Protein AF-A0A9Q9C9K0-F1 (afdb_monomer_lite)

Structure (mmCIF, N/CA/C/O backbone):
data_AF-A0A9Q9C9K0-F1
#
_entry.id   AF-A0A9Q9C9K0-F1
#
loop_
_atom_site.group_PDB
_atom_site.id
_atom_site.type_symbol
_atom_site.label_atom_id
_atom_site.label_alt_id
_atom_site.label_comp_id
_atom_site.label_asym_id
_atom_site.label_entity_id
_atom_site.label_seq_id
_atom_site.pdbx_PDB_ins_code
_atom_site.Cartn_x
_atom_site.Cartn_y
_atom_site.Cartn_z
_atom_site.occupancy
_atom_site.B_iso_or_equiv
_atom_site.auth_seq_id
_atom_site.auth_comp_id
_atom_site.auth_asym_id
_atom_site.auth_atom_id
_atom_site.pdbx_PDB_model_num
ATOM 1 N N . MET A 1 1 ? 7.938 6.129 4.602 1.00 67.38 1 MET A N 1
ATOM 2 C CA . MET A 1 1 ? 8.376 5.877 3.214 1.00 67.38 1 MET A CA 1
ATOM 3 C C . MET A 1 1 ? 9.891 5.977 3.106 1.00 67.38 1 MET A C 1
ATOM 5 O O . MET A 1 1 ? 10.528 4.972 2.832 1.00 67.38 1 MET A O 1
ATOM 9 N N . ASP A 1 2 ? 10.476 7.129 3.435 1.00 70.00 2 ASP A N 1
ATOM 10 C CA . ASP A 1 2 ? 11.919 7.374 3.272 1.00 70.00 2 ASP A CA 1
ATOM 11 C C . ASP A 1 2 ? 12.832 6.440 4.076 1.00 70.00 2 ASP A C 1
ATOM 13 O O . ASP A 1 2 ? 13.904 6.091 3.597 1.00 70.00 2 ASP A O 1
ATOM 17 N N . GLY A 1 3 ? 12.421 6.010 5.276 1.00 74.81 3 GLY A N 1
ATOM 18 C CA . GLY A 1 3 ? 13.170 5.018 6.062 1.00 74.81 3 GLY A CA 1
ATOM 19 C C . GLY A 1 3 ? 13.282 3.674 5.337 1.00 74.81 3 GLY A C 1
ATOM 20 O O . GLY A 1 3 ? 14.381 3.206 5.070 1.00 74.81 3 GLY A O 1
ATOM 21 N N . TYR A 1 4 ? 12.148 3.126 4.903 1.00 75.25 4 TYR A N 1
ATOM 22 C CA . TYR A 1 4 ? 12.096 1.857 4.175 1.00 75.25 4 TYR A CA 1
ATOM 23 C C . TYR A 1 4 ? 12.805 1.949 2.806 1.00 75.25 4 TYR A C 1
ATOM 25 O O . TYR A 1 4 ? 13.537 1.050 2.412 1.00 75.25 4 TYR A O 1
ATOM 33 N N . LEU A 1 5 ? 12.700 3.078 2.091 1.00 83.06 5 LEU A N 1
ATOM 34 C CA . LEU A 1 5 ? 13.458 3.292 0.845 1.00 83.06 5 LEU A CA 1
ATOM 35 C C . LEU A 1 5 ? 14.982 3.364 1.051 1.00 83.06 5 LEU A C 1
ATOM 37 O O . LEU A 1 5 ? 15.728 3.053 0.123 1.00 83.06 5 LEU A O 1
ATOM 41 N N . LYS A 1 6 ? 15.461 3.780 2.232 1.00 82.25 6 LYS A N 1
ATOM 42 C CA . LYS A 1 6 ? 16.897 3.742 2.561 1.00 82.25 6 LYS A CA 1
ATOM 43 C C . LYS A 1 6 ? 17.391 2.312 2.756 1.00 82.25 6 LYS A C 1
ATOM 45 O O . LYS A 1 6 ? 18.516 2.015 2.370 1.00 82.25 6 LYS A O 1
ATOM 50 N N . GLU A 1 7 ? 16.555 1.455 3.328 1.00 83.62 7 GLU A N 1
ATOM 51 C CA . GLU A 1 7 ? 16.868 0.046 3.589 1.00 83.62 7 GLU A CA 1
ATOM 52 C C . GLU A 1 7 ? 16.715 -0.825 2.327 1.00 83.62 7 GLU A C 1
ATOM 54 O O . GLU A 1 7 ? 17.391 -1.842 2.193 1.00 83.62 7 GLU A O 1
ATOM 59 N N . HIS A 1 8 ? 15.910 -0.380 1.351 1.00 83.50 8 HIS A N 1
ATOM 60 C CA . HIS A 1 8 ? 15.627 -1.099 0.105 1.00 83.50 8 HIS A CA 1
ATOM 61 C C . HIS A 1 8 ? 16.031 -0.289 -1.147 1.00 83.50 8 HIS A C 1
ATOM 63 O O . HIS A 1 8 ? 15.184 0.367 -1.770 1.00 83.50 8 HIS A O 1
ATOM 69 N N . PRO A 1 9 ? 17.307 -0.356 -1.586 1.00 85.50 9 PRO A N 1
ATOM 70 C CA . PRO A 1 9 ? 17.808 0.450 -2.703 1.00 85.50 9 PRO A CA 1
ATOM 71 C C . PRO A 1 9 ? 17.073 0.180 -4.023 1.00 85.50 9 PRO A C 1
ATOM 73 O O . PRO A 1 9 ? 16.832 1.113 -4.784 1.00 85.50 9 PRO A O 1
ATOM 76 N N . GLY A 1 10 ? 16.640 -1.062 -4.271 1.00 86.56 10 GLY A N 1
ATOM 77 C CA . GLY A 1 10 ? 15.862 -1.407 -5.467 1.00 86.56 10 GLY A CA 1
ATOM 78 C C . GLY A 1 10 ? 14.512 -0.683 -5.541 1.00 86.56 10 GLY A C 1
ATOM 79 O O . GLY A 1 10 ? 14.120 -0.212 -6.608 1.00 86.56 10 GLY A O 1
ATOM 80 N N . SER A 1 11 ? 13.830 -0.522 -4.406 1.00 88.19 11 SER A N 1
ATOM 81 C CA . SER A 1 11 ? 12.555 0.201 -4.326 1.00 88.19 11 SER A CA 1
ATOM 82 C C . SER A 1 11 ? 12.747 1.704 -4.515 1.00 88.19 11 SER A C 1
ATOM 84 O O . SER A 1 11 ? 11.909 2.351 -5.140 1.00 88.19 11 SER A O 1
ATOM 86 N N . ARG A 1 12 ? 13.878 2.258 -4.054 1.00 89.88 12 ARG A N 1
ATOM 87 C CA . ARG A 1 12 ? 14.259 3.652 -4.327 1.00 89.88 12 ARG A CA 1
ATOM 88 C C . ARG A 1 12 ? 14.513 3.884 -5.812 1.00 89.88 12 ARG A C 1
ATOM 90 O O . ARG A 1 12 ? 13.952 4.817 -6.377 1.00 89.88 12 ARG A O 1
ATOM 97 N N . THR A 1 13 ? 15.297 3.015 -6.450 1.00 91.56 13 THR A N 1
ATOM 98 C CA . THR A 1 13 ? 15.534 3.088 -7.897 1.00 91.56 13 THR A CA 1
ATOM 99 C C . THR A 1 13 ? 14.220 3.025 -8.669 1.00 91.56 13 THR A C 1
ATOM 101 O O . THR A 1 13 ? 13.992 3.857 -9.544 1.00 91.56 13 THR A O 1
ATOM 104 N N . LEU A 1 14 ? 13.326 2.101 -8.309 1.00 93.44 14 LEU A N 1
ATOM 105 C CA . LEU A 1 14 ? 12.008 2.003 -8.927 1.00 93.44 14 LEU A CA 1
ATOM 106 C C . LEU A 1 14 ? 11.185 3.286 -8.728 1.00 93.44 14 LEU A C 1
ATOM 108 O O . LEU A 1 14 ? 10.640 3.802 -9.698 1.00 93.44 14 LEU A O 1
ATOM 112 N N . ALA A 1 15 ? 11.119 3.837 -7.514 1.00 93.19 15 ALA A N 1
ATOM 113 C CA . ALA A 1 15 ? 10.389 5.079 -7.247 1.00 93.19 15 ALA A CA 1
ATOM 114 C C . ALA A 1 15 ? 10.896 6.247 -8.116 1.00 93.19 15 ALA A C 1
ATOM 116 O O . ALA A 1 15 ? 10.097 6.964 -8.727 1.00 93.19 15 ALA A O 1
ATOM 117 N N . ASP A 1 16 ? 12.219 6.392 -8.239 1.00 93.19 16 ASP A N 1
ATOM 118 C CA . ASP A 1 16 ? 12.847 7.409 -9.087 1.00 93.19 16 ASP A CA 1
ATOM 119 C C . ASP A 1 16 ? 12.519 7.202 -10.575 1.00 93.19 16 ASP A C 1
ATOM 121 O O . ASP A 1 16 ? 12.330 8.170 -11.317 1.00 93.19 16 ASP A O 1
ATOM 125 N N . GLU A 1 17 ? 12.463 5.949 -11.038 1.00 94.56 17 GLU A N 1
ATOM 126 C CA . GLU A 1 17 ? 12.049 5.608 -12.402 1.00 94.56 17 GLU A CA 1
ATOM 127 C C . GLU A 1 17 ? 10.584 5.961 -12.662 1.00 94.56 17 GLU A C 1
ATOM 129 O O . GLU A 1 17 ? 10.293 6.619 -13.662 1.00 94.56 17 GLU A O 1
ATOM 134 N N . LEU A 1 18 ? 9.669 5.582 -11.764 1.00 95.25 18 LEU A N 1
ATOM 135 C CA . LEU A 1 18 ? 8.242 5.878 -11.911 1.00 95.25 18 LEU A CA 1
ATOM 136 C C . LEU A 1 18 ? 7.973 7.389 -11.910 1.00 95.25 18 LEU A C 1
ATOM 138 O O . LEU A 1 18 ? 7.174 7.870 -12.710 1.00 95.25 18 LEU A O 1
ATOM 142 N N . SER A 1 19 ? 8.688 8.151 -11.079 1.00 94.56 19 SER A N 1
ATOM 143 C CA . SER A 1 19 ? 8.603 9.617 -11.053 1.00 94.56 19 SER A CA 1
ATOM 144 C C . SER A 1 19 ? 9.007 10.251 -12.394 1.00 94.56 19 SER A C 1
ATOM 146 O O . SER A 1 19 ? 8.329 11.142 -12.916 1.00 94.56 19 SER A O 1
ATOM 148 N N . LYS A 1 20 ? 10.074 9.740 -13.025 1.00 95.69 20 LYS A N 1
ATOM 149 C CA . LYS A 1 20 ? 10.483 10.170 -14.375 1.00 95.69 20 LYS A CA 1
ATOM 150 C C . LYS A 1 20 ? 9.429 9.783 -15.414 1.00 95.69 20 LYS A C 1
ATOM 152 O O . LYS A 1 20 ? 9.058 10.609 -16.238 1.00 95.69 20 LYS A O 1
ATOM 157 N N . LEU A 1 21 ? 8.903 8.562 -15.354 1.00 96.00 21 LEU A N 1
ATOM 158 C CA . LEU A 1 21 ? 7.842 8.112 -16.261 1.00 96.00 21 LEU A CA 1
ATOM 159 C C . LEU A 1 21 ? 6.558 8.940 -16.138 1.00 96.00 21 LEU A C 1
ATOM 161 O O . LEU A 1 21 ? 5.855 9.115 -17.122 1.00 96.00 21 LEU A O 1
ATOM 165 N N . ALA A 1 22 ? 6.252 9.493 -14.969 1.00 93.25 22 ALA A N 1
ATOM 166 C CA . ALA A 1 22 ? 5.090 10.362 -14.803 1.00 93.25 22 ALA A CA 1
ATOM 167 C C . ALA A 1 22 ? 5.269 11.763 -15.428 1.00 93.25 22 ALA A C 1
ATOM 169 O O . ALA A 1 22 ? 4.301 12.515 -15.515 1.00 93.25 22 ALA A O 1
ATOM 170 N N . SER A 1 23 ? 6.486 12.141 -15.837 1.00 94.19 23 SER A N 1
ATOM 171 C CA . SER A 1 23 ? 6.831 13.529 -16.182 1.00 94.19 23 SER A CA 1
ATOM 172 C C . SER A 1 23 ? 7.578 13.710 -17.505 1.00 94.19 23 SER A C 1
ATOM 174 O O . SER A 1 23 ? 7.801 14.849 -17.922 1.00 94.19 23 SER A O 1
ATOM 176 N N . THR A 1 24 ? 7.976 12.636 -18.195 1.00 92.75 24 THR A N 1
ATOM 177 C CA . THR A 1 24 ? 8.740 12.761 -19.441 1.00 92.75 24 THR A CA 1
ATOM 178 C C . THR A 1 24 ? 8.590 11.577 -20.402 1.00 92.75 24 THR A C 1
ATOM 180 O O . THR A 1 24 ? 8.563 10.428 -19.976 1.00 92.75 24 THR A O 1
ATOM 183 N N . ASP A 1 25 ? 8.681 11.862 -21.709 1.00 87.00 25 ASP A N 1
ATOM 184 C CA . ASP A 1 25 ? 8.898 10.913 -22.824 1.00 87.00 25 ASP A CA 1
ATOM 185 C C . ASP A 1 25 ? 10.280 10.208 -22.810 1.00 87.00 25 ASP A C 1
ATOM 187 O O . ASP A 1 25 ? 10.812 9.793 -23.845 1.00 87.00 25 ASP A O 1
ATOM 191 N N . GLY A 1 26 ? 10.928 10.116 -21.650 1.00 88.94 26 GLY A N 1
ATOM 192 C CA . GLY A 1 26 ? 12.250 9.520 -21.478 1.00 88.94 26 GLY A CA 1
ATOM 193 C C . GLY A 1 26 ? 13.354 10.516 -21.129 1.00 88.94 26 GLY A C 1
ATOM 194 O O . GLY A 1 26 ? 13.384 11.680 -21.550 1.00 88.94 26 GLY A O 1
ATOM 195 N N . VAL A 1 27 ? 14.318 10.020 -20.356 1.00 93.19 27 VAL A N 1
ATOM 196 C CA . VAL A 1 27 ? 15.474 10.794 -19.884 1.00 93.19 27 VAL A CA 1
ATOM 197 C C . VAL A 1 27 ? 16.619 10.780 -20.894 1.00 93.19 27 VAL A C 1
ATOM 199 O O . VAL A 1 27 ? 16.599 10.000 -21.848 1.00 93.19 27 VAL A O 1
ATOM 202 N N . ASP A 1 28 ? 17.619 11.640 -20.696 1.00 92.94 28 ASP A N 1
ATOM 203 C CA . ASP A 1 28 ? 18.845 11.578 -21.494 1.00 92.94 28 ASP A CA 1
ATOM 204 C C . ASP A 1 28 ? 19.524 10.211 -21.335 1.00 92.94 28 ASP A C 1
ATOM 206 O O . ASP A 1 28 ? 19.609 9.664 -20.231 1.00 92.94 28 ASP A O 1
ATOM 210 N N . LEU A 1 29 ? 19.993 9.666 -22.456 1.00 93.31 29 LEU A N 1
ATOM 211 C CA . LEU A 1 29 ? 20.667 8.378 -22.501 1.00 93.31 29 LEU A CA 1
ATOM 212 C C . LEU A 1 29 ? 22.037 8.416 -21.805 1.00 93.31 29 LEU A C 1
ATOM 214 O O . LEU A 1 29 ? 22.498 7.370 -21.358 1.00 93.31 29 LEU A O 1
ATOM 218 N N . SER A 1 30 ? 22.631 9.601 -21.620 1.00 92.94 30 SER A N 1
ATOM 219 C CA . SER A 1 30 ? 23.860 9.799 -20.830 1.00 92.94 30 SER A CA 1
ATOM 220 C C . SER A 1 30 ? 23.732 9.375 -19.364 1.00 92.94 30 SER A C 1
ATOM 222 O O . SER A 1 30 ? 24.729 9.210 -18.673 1.00 92.94 30 SER A O 1
ATOM 224 N N . ARG A 1 31 ? 22.505 9.151 -18.870 1.00 91.31 31 ARG A N 1
ATOM 225 C CA . ARG A 1 31 ? 22.264 8.552 -17.547 1.00 91.31 31 ARG A CA 1
ATOM 226 C C . ARG A 1 31 ? 22.515 7.043 -17.494 1.00 91.31 31 ARG A C 1
ATOM 228 O O . ARG A 1 31 ? 22.544 6.488 -16.401 1.00 91.31 31 ARG A O 1
ATOM 235 N N . TYR A 1 32 ? 22.620 6.385 -18.645 1.00 92.06 32 TYR A N 1
ATOM 236 C CA . TYR A 1 32 ? 22.727 4.927 -18.762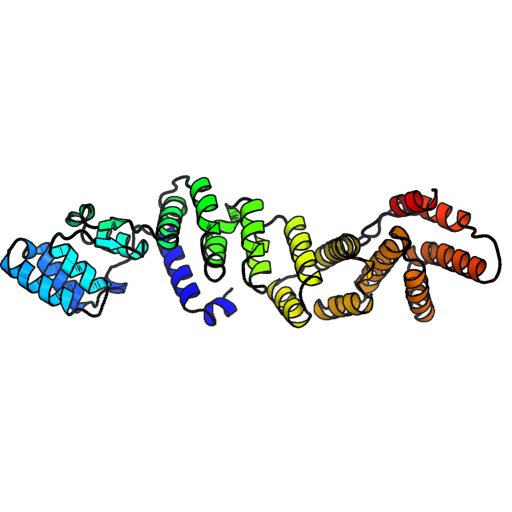 1.00 92.06 32 TYR A CA 1
ATOM 237 C C . TYR A 1 32 ? 23.967 4.465 -19.525 1.00 92.06 32 TYR A C 1
ATOM 239 O O . TYR A 1 32 ? 24.375 3.317 -19.379 1.00 92.06 32 TYR A O 1
ATOM 247 N N . VAL A 1 33 ? 24.505 5.327 -20.381 1.00 92.81 33 VAL A N 1
ATOM 248 C CA . VAL A 1 33 ? 25.641 5.049 -21.256 1.00 92.81 33 VAL A CA 1
ATOM 249 C C . VAL A 1 33 ? 26.745 6.026 -20.901 1.00 92.81 33 VAL A C 1
ATOM 251 O O . VAL A 1 33 ? 26.454 7.212 -20.719 1.00 92.81 33 VAL A O 1
ATOM 254 N N . ASP A 1 34 ? 27.978 5.528 -20.811 1.00 93.25 34 ASP A N 1
ATOM 255 C CA . ASP A 1 34 ? 29.137 6.375 -20.561 1.00 93.25 34 ASP A CA 1
ATOM 256 C C . ASP A 1 34 ? 29.212 7.513 -21.603 1.00 93.25 34 ASP A C 1
ATOM 258 O O . ASP A 1 34 ? 28.941 7.265 -22.784 1.00 93.25 34 ASP A O 1
ATOM 262 N N . PRO A 1 35 ? 29.524 8.763 -21.209 1.00 93.62 35 PRO A N 1
ATOM 263 C CA . PRO A 1 35 ? 29.541 9.892 -22.133 1.00 93.62 35 PRO A CA 1
ATOM 264 C C . PRO A 1 35 ? 30.431 9.689 -23.366 1.00 93.62 35 PRO A C 1
ATOM 266 O O . PRO A 1 35 ? 30.006 10.050 -24.465 1.00 93.62 35 PRO A O 1
ATOM 269 N N . GLU A 1 36 ? 31.609 9.077 -23.217 1.00 92.88 36 GLU A N 1
ATOM 270 C CA . GLU A 1 36 ? 32.541 8.845 -24.329 1.00 92.88 36 GLU A CA 1
ATOM 271 C C . GLU A 1 36 ? 31.975 7.797 -25.295 1.00 92.88 36 GLU A C 1
ATOM 273 O O . GLU A 1 36 ? 31.949 7.985 -26.517 1.00 92.88 36 GLU A O 1
ATOM 278 N N . ASN A 1 37 ? 31.425 6.710 -24.745 1.00 92.62 37 ASN A N 1
ATOM 279 C CA . ASN A 1 37 ? 30.738 5.695 -25.541 1.00 92.62 37 ASN A CA 1
ATOM 280 C C . ASN A 1 37 ? 29.515 6.275 -26.254 1.00 92.62 37 ASN A C 1
ATOM 282 O O . ASN A 1 37 ? 29.267 5.965 -27.422 1.00 92.62 37 ASN A O 1
ATOM 286 N N . LEU A 1 38 ? 28.744 7.126 -25.577 1.00 95.19 38 LEU A N 1
ATOM 287 C CA . LEU A 1 38 ? 27.559 7.754 -26.144 1.00 95.19 38 LEU A CA 1
ATOM 288 C C . LEU A 1 38 ? 27.914 8.667 -27.320 1.00 95.19 38 LEU A C 1
ATOM 290 O O . LEU A 1 38 ? 27.233 8.614 -28.34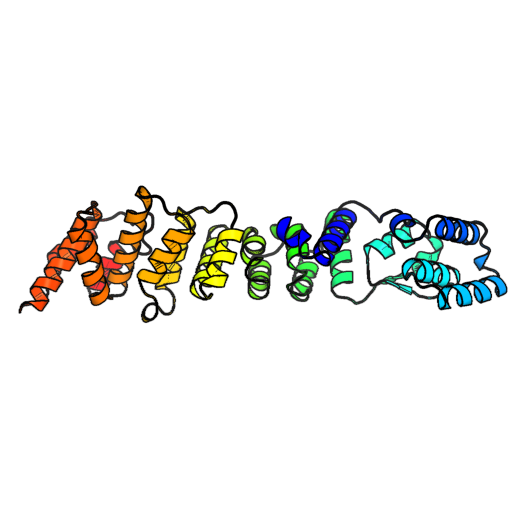6 1.00 95.19 38 LEU A O 1
ATOM 294 N N . GLU A 1 39 ? 28.989 9.447 -27.204 1.00 95.81 39 GLU A N 1
ATOM 295 C CA . GLU A 1 39 ? 29.496 10.293 -28.285 1.00 95.81 39 GLU A CA 1
ATOM 296 C C . GLU A 1 39 ? 29.911 9.457 -29.502 1.00 95.81 39 GLU A C 1
ATOM 298 O O . GLU A 1 39 ? 29.504 9.745 -30.634 1.00 95.81 39 GLU A O 1
ATOM 303 N N . LEU A 1 40 ? 30.633 8.353 -29.280 1.00 94.62 40 LEU A N 1
ATOM 304 C CA . LEU A 1 40 ? 30.996 7.418 -30.345 1.00 94.62 40 LEU A CA 1
ATOM 305 C C . LEU A 1 40 ? 29.755 6.820 -31.029 1.00 94.62 40 LEU A C 1
ATOM 307 O O . LEU A 1 40 ? 29.673 6.761 -32.262 1.00 94.62 40 LEU A O 1
ATOM 311 N N . ILE A 1 41 ? 28.771 6.376 -30.245 1.00 95.44 41 ILE A N 1
ATOM 312 C CA . ILE A 1 41 ? 27.515 5.803 -30.746 1.00 95.44 41 ILE A CA 1
ATOM 313 C C . ILE A 1 41 ? 26.754 6.836 -31.586 1.00 95.44 41 ILE A C 1
ATOM 315 O O . ILE A 1 41 ? 26.260 6.505 -32.672 1.00 95.44 41 ILE A O 1
ATOM 319 N N . ASP A 1 42 ? 26.691 8.085 -31.128 1.00 96.00 42 ASP A N 1
ATOM 320 C CA . ASP A 1 42 ? 26.053 9.180 -31.852 1.00 96.00 42 ASP A CA 1
ATOM 321 C C . ASP A 1 42 ? 26.782 9.512 -33.148 1.00 96.00 42 ASP A C 1
ATOM 323 O O . ASP A 1 42 ? 26.127 9.692 -34.176 1.00 96.00 42 ASP A O 1
ATOM 327 N N . HIS A 1 43 ? 28.115 9.515 -33.146 1.00 96.25 43 HIS A N 1
ATOM 328 C CA . HIS A 1 43 ? 28.904 9.717 -34.356 1.00 96.25 43 HIS A CA 1
ATOM 329 C C . HIS A 1 43 ? 28.607 8.629 -35.401 1.00 96.25 43 HIS A C 1
ATOM 331 O O . HIS A 1 43 ? 28.305 8.919 -36.565 1.00 96.25 43 HIS A O 1
ATOM 337 N N . ILE A 1 44 ? 28.583 7.360 -34.979 1.00 94.69 44 ILE A N 1
ATOM 338 C CA . ILE A 1 44 ? 28.246 6.221 -35.845 1.00 94.69 44 ILE A CA 1
ATOM 339 C C . ILE A 1 44 ? 26.811 6.332 -36.375 1.00 94.69 44 ILE A C 1
ATOM 341 O O . ILE A 1 44 ? 26.547 6.027 -37.548 1.00 94.69 44 ILE A O 1
ATOM 345 N N . TYR A 1 45 ? 25.872 6.760 -35.529 1.00 95.62 45 TYR A N 1
ATOM 346 C CA . TYR A 1 45 ? 24.471 6.950 -35.885 1.00 95.62 45 TYR A CA 1
ATOM 347 C C . TYR A 1 45 ? 24.266 8.109 -36.875 1.00 95.62 45 TYR A C 1
ATOM 349 O O . TYR A 1 45 ? 23.652 7.910 -37.934 1.00 95.62 45 TYR A O 1
ATOM 357 N N . ALA A 1 46 ? 24.791 9.296 -36.565 1.00 94.94 46 ALA A N 1
ATOM 358 C CA . ALA A 1 46 ? 24.656 10.518 -37.352 1.00 94.94 46 ALA A CA 1
ATOM 359 C C . ALA A 1 46 ? 25.354 10.384 -38.711 1.00 94.94 46 ALA A C 1
ATOM 361 O O . ALA A 1 46 ? 24.727 10.615 -39.750 1.00 94.94 46 ALA A O 1
ATOM 362 N N . GLY A 1 47 ? 26.592 9.874 -38.713 1.00 94.69 47 GLY A N 1
ATOM 363 C CA . GLY A 1 47 ? 27.361 9.561 -39.920 1.00 94.69 47 GLY A CA 1
ATOM 364 C C . GLY A 1 47 ? 26.812 8.373 -40.717 1.00 94.69 47 GLY A C 1
ATOM 365 O O . GLY A 1 47 ? 27.287 8.075 -41.810 1.00 94.69 47 GLY A O 1
ATOM 366 N N . ARG A 1 48 ? 25.789 7.674 -40.201 1.00 93.94 48 ARG A N 1
ATOM 367 C CA . ARG A 1 48 ? 25.181 6.473 -40.805 1.00 93.94 48 ARG A CA 1
ATOM 368 C C . ARG A 1 48 ? 26.194 5.360 -41.096 1.00 93.94 48 ARG A C 1
ATOM 370 O O . ARG A 1 48 ? 25.953 4.515 -41.964 1.00 93.94 48 ARG A O 1
ATOM 377 N N . ILE A 1 49 ? 27.287 5.326 -40.339 1.00 94.88 49 ILE A N 1
ATOM 378 C CA . ILE A 1 49 ? 28.425 4.421 -40.540 1.00 94.88 49 ILE A CA 1
ATOM 379 C C . ILE A 1 49 ? 27.983 2.960 -40.347 1.00 94.88 49 ILE A C 1
ATOM 381 O O . ILE A 1 49 ? 28.426 2.053 -41.053 1.00 94.88 49 ILE A O 1
ATOM 385 N N . TYR A 1 50 ? 26.966 2.743 -39.504 1.00 93.19 50 TYR A N 1
ATOM 386 C CA . TYR A 1 50 ? 26.289 1.457 -39.301 1.00 93.19 50 TYR A CA 1
ATOM 387 C C . TYR A 1 50 ? 25.679 0.828 -40.571 1.00 93.19 50 TYR A C 1
ATOM 389 O O . TYR A 1 50 ? 25.251 -0.329 -40.546 1.00 93.19 50 TYR A O 1
ATOM 397 N N . LYS A 1 51 ? 25.572 1.553 -41.694 1.00 92.19 51 LYS A N 1
ATOM 398 C CA . LYS A 1 51 ? 25.139 0.957 -42.968 1.00 92.19 51 LYS A CA 1
ATOM 399 C C . LYS A 1 51 ? 26.174 -0.026 -43.522 1.00 92.19 51 LYS A C 1
ATOM 401 O O . LYS A 1 51 ? 25.773 -1.019 -44.134 1.00 92.19 51 LYS A O 1
ATOM 406 N N . SER A 1 52 ? 27.462 0.207 -43.262 1.00 95.44 52 SER A N 1
ATOM 407 C CA . SER A 1 52 ? 28.538 -0.687 -43.691 1.00 95.44 52 SER A CA 1
ATOM 408 C C . SER A 1 52 ? 28.412 -2.067 -43.035 1.00 95.44 52 SER A C 1
ATOM 410 O O . SER A 1 52 ? 28.092 -2.211 -41.849 1.00 95.44 52 SER A O 1
ATOM 412 N N . LYS A 1 53 ? 28.632 -3.120 -43.830 1.00 92.75 53 LYS A N 1
ATOM 413 C CA . LYS A 1 53 ? 28.602 -4.509 -43.354 1.00 92.75 53 LYS A CA 1
ATOM 414 C C . LYS A 1 53 ? 29.763 -4.786 -42.396 1.00 92.75 53 LYS A C 1
ATOM 416 O O . LYS A 1 53 ? 29.545 -5.454 -41.382 1.00 92.75 53 LYS A O 1
ATOM 421 N N . ASP A 1 54 ? 30.940 -4.236 -42.681 1.00 94.12 54 ASP A N 1
ATOM 422 C CA . ASP A 1 54 ? 32.151 -4.448 -41.886 1.00 94.12 54 ASP A CA 1
ATOM 423 C C . ASP A 1 54 ? 32.064 -3.742 -40.541 1.00 94.12 54 ASP A C 1
ATOM 425 O O . ASP A 1 54 ? 32.307 -4.362 -39.506 1.00 94.12 54 ASP A O 1
ATOM 429 N N . VAL A 1 55 ? 31.555 -2.508 -40.534 1.00 93.06 55 VAL A N 1
ATOM 430 C CA . VAL A 1 55 ? 31.259 -1.772 -39.297 1.00 93.06 55 VAL A CA 1
ATOM 431 C C . VAL A 1 55 ? 30.302 -2.581 -38.426 1.00 93.06 55 VAL A C 1
ATOM 433 O O . VAL A 1 55 ? 30.597 -2.843 -37.265 1.00 93.06 55 VAL A O 1
ATOM 436 N N . ARG A 1 56 ? 29.199 -3.103 -38.978 1.00 93.56 56 ARG A N 1
ATOM 437 C CA . ARG A 1 56 ? 28.277 -3.966 -38.211 1.00 93.56 56 ARG A CA 1
ATOM 438 C C . ARG A 1 56 ? 28.904 -5.280 -37.742 1.00 93.56 56 ARG A C 1
ATOM 440 O O . ARG A 1 56 ? 28.387 -5.899 -36.813 1.00 93.56 56 ARG A O 1
ATOM 447 N N . LYS A 1 57 ? 29.964 -5.774 -38.388 1.00 94.19 57 LYS A N 1
ATOM 448 C CA . LYS A 1 57 ? 30.720 -6.948 -37.917 1.00 94.19 57 LYS A CA 1
ATOM 449 C C . LYS A 1 57 ? 31.618 -6.581 -36.733 1.00 94.19 57 LYS A C 1
ATOM 451 O O . LYS A 1 57 ? 31.808 -7.416 -35.852 1.00 94.19 57 LYS A O 1
ATOM 456 N N . VAL A 1 58 ? 32.161 -5.366 -36.708 1.00 94.56 58 VAL A N 1
ATOM 457 C CA . VAL A 1 58 ? 32.930 -4.832 -35.573 1.00 94.56 58 VAL A CA 1
ATOM 458 C C . VAL A 1 58 ? 32.004 -4.526 -34.397 1.00 94.56 58 VAL A C 1
ATOM 460 O O . VAL A 1 58 ? 32.214 -5.070 -33.321 1.00 94.56 58 VAL A O 1
ATOM 463 N N . LEU A 1 59 ? 30.912 -3.791 -34.617 1.00 94.12 59 LEU A N 1
ATOM 464 C CA . LEU A 1 59 ? 29.927 -3.461 -33.578 1.00 94.12 59 LEU A CA 1
ATOM 465 C C . LEU A 1 59 ? 29.349 -4.699 -32.887 1.00 94.12 59 LEU A C 1
ATOM 467 O O . LEU A 1 59 ? 29.191 -4.712 -31.674 1.00 94.12 59 LEU A O 1
ATOM 471 N N . ARG A 1 60 ? 29.097 -5.781 -33.636 1.00 93.44 60 ARG A N 1
ATOM 472 C CA . ARG A 1 60 ? 28.677 -7.064 -33.047 1.00 93.44 60 ARG A CA 1
ATOM 473 C C . ARG A 1 60 ? 29.723 -7.672 -32.116 1.00 93.44 60 ARG A C 1
ATOM 475 O O . ARG A 1 60 ? 29.349 -8.310 -31.140 1.00 93.44 60 ARG A O 1
ATOM 482 N N . ARG A 1 61 ? 31.011 -7.513 -32.429 1.00 93.81 61 ARG A N 1
ATOM 483 C CA . ARG A 1 61 ? 32.102 -7.983 -31.565 1.00 93.81 61 ARG A CA 1
ATOM 484 C C . ARG A 1 61 ? 32.213 -7.126 -30.308 1.00 93.81 61 ARG A C 1
ATOM 486 O O . ARG A 1 61 ? 32.400 -7.697 -29.243 1.00 93.81 61 ARG A O 1
ATOM 493 N N . ILE A 1 62 ? 32.039 -5.809 -30.434 1.00 92.06 62 ILE A N 1
ATOM 494 C CA . ILE A 1 62 ? 31.997 -4.880 -29.294 1.00 92.06 62 ILE A CA 1
ATOM 495 C C . ILE A 1 62 ? 30.822 -5.241 -28.379 1.00 92.06 62 ILE A C 1
ATOM 497 O O . ILE A 1 62 ? 31.042 -5.585 -27.228 1.00 92.06 62 ILE A O 1
ATOM 501 N N . ALA A 1 63 ? 29.601 -5.337 -28.916 1.00 91.56 63 ALA A N 1
ATOM 502 C CA . ALA A 1 63 ? 28.412 -5.733 -28.155 1.00 91.56 63 ALA A CA 1
ATOM 503 C C . ALA A 1 63 ? 28.552 -7.090 -27.434 1.00 91.56 63 ALA A C 1
ATOM 505 O O . ALA A 1 63 ? 27.953 -7.306 -26.385 1.00 91.56 63 ALA A O 1
ATOM 506 N N . GLY A 1 64 ? 29.319 -8.028 -28.003 1.00 90.19 64 GLY A N 1
ATOM 507 C CA . GLY A 1 64 ? 29.587 -9.329 -27.385 1.00 90.19 64 GLY A CA 1
ATOM 508 C C . GLY A 1 64 ? 30.596 -9.289 -26.233 1.00 90.19 64 GLY A C 1
ATOM 509 O O . GLY A 1 64 ? 30.642 -10.238 -25.458 1.00 90.19 64 GLY A O 1
ATOM 510 N N . ARG A 1 65 ? 31.399 -8.224 -26.136 1.00 91.69 65 ARG A N 1
ATOM 511 C CA . ARG A 1 65 ? 32.392 -7.992 -25.074 1.00 91.69 65 ARG A CA 1
ATOM 512 C C . ARG A 1 65 ? 31.928 -6.961 -24.049 1.00 91.69 65 ARG A C 1
ATOM 514 O O . ARG A 1 65 ? 32.532 -6.867 -22.990 1.00 91.69 65 ARG A O 1
ATOM 521 N N . GLU A 1 66 ? 30.887 -6.206 -24.384 1.00 89.69 66 GLU A N 1
ATOM 522 C CA . GLU A 1 66 ? 30.386 -5.118 -23.562 1.00 89.69 66 GLU A CA 1
ATOM 523 C C . GLU A 1 66 ? 29.760 -5.631 -22.262 1.00 89.69 66 GLU A C 1
ATOM 525 O O . GLU A 1 66 ? 28.885 -6.505 -22.283 1.00 89.69 66 GLU A O 1
ATOM 530 N N . GLY A 1 67 ? 30.212 -5.075 -21.137 1.00 83.19 67 GLY A N 1
ATOM 531 C CA . GLY A 1 67 ? 29.709 -5.418 -19.806 1.00 83.19 67 GLY A CA 1
ATOM 532 C C . GLY A 1 67 ? 28.431 -4.655 -19.464 1.00 83.19 67 GLY A C 1
ATOM 533 O O . GLY A 1 67 ? 27.541 -5.185 -18.794 1.00 83.19 67 GLY A O 1
ATOM 534 N N . SER A 1 68 ? 28.304 -3.426 -19.970 1.00 90.75 68 SER A N 1
ATOM 535 C CA . SER A 1 68 ? 27.121 -2.597 -19.761 1.00 90.75 68 SER A CA 1
ATOM 536 C C . SER A 1 68 ? 25.965 -3.031 -20.658 1.00 90.75 68 SER A C 1
ATOM 538 O O . SER A 1 68 ? 26.046 -3.057 -21.890 1.00 90.75 68 SER A O 1
ATOM 540 N N . ARG A 1 69 ? 24.814 -3.316 -20.038 1.00 90.19 69 ARG A N 1
ATOM 541 C CA . ARG A 1 69 ? 23.592 -3.679 -20.768 1.00 90.19 69 ARG A CA 1
ATOM 542 C C . ARG A 1 69 ? 23.136 -2.563 -21.714 1.00 90.19 69 ARG A C 1
ATOM 544 O O . ARG A 1 69 ? 22.699 -2.863 -22.823 1.00 90.19 69 ARG A O 1
ATOM 551 N N . ALA A 1 70 ? 23.207 -1.301 -21.292 1.00 92.75 70 ALA A N 1
ATOM 552 C CA . ALA A 1 70 ? 22.738 -0.173 -22.096 1.00 92.75 70 ALA A CA 1
ATOM 553 C C . ALA A 1 70 ? 23.627 0.056 -23.330 1.00 92.75 70 ALA A C 1
ATOM 555 O O . ALA A 1 70 ? 23.118 0.236 -24.436 1.00 92.75 70 ALA A O 1
ATOM 556 N N . GLU A 1 71 ? 24.945 -0.039 -23.170 1.00 94.12 71 GLU A N 1
ATOM 557 C CA . GLU A 1 71 ? 25.905 0.082 -24.276 1.00 94.12 71 GLU A CA 1
ATOM 558 C C . GLU A 1 71 ? 25.777 -1.080 -25.254 1.00 94.12 71 GLU A C 1
ATOM 560 O O . GLU A 1 71 ? 25.675 -0.879 -26.467 1.00 94.12 71 GLU A O 1
ATOM 565 N N . LYS A 1 72 ? 25.647 -2.303 -24.731 1.00 94.50 72 LYS A N 1
ATOM 566 C CA . LYS A 1 72 ? 25.360 -3.483 -25.544 1.00 94.50 72 LYS A CA 1
ATOM 567 C C . LYS A 1 72 ? 24.110 -3.289 -26.401 1.00 94.50 72 LYS A C 1
ATOM 569 O O . LYS A 1 72 ? 24.151 -3.535 -27.608 1.00 94.50 72 LYS A O 1
ATOM 574 N N . ILE A 1 73 ? 23.020 -2.803 -25.801 1.00 94.62 73 ILE A N 1
ATOM 575 C CA . ILE A 1 73 ? 21.775 -2.474 -26.507 1.00 94.62 73 ILE A CA 1
ATOM 576 C C . ILE A 1 73 ? 22.036 -1.452 -27.623 1.00 94.62 73 ILE A C 1
ATOM 578 O O . ILE A 1 73 ? 21.574 -1.645 -28.748 1.00 94.62 73 ILE A O 1
ATOM 582 N N . ALA A 1 74 ? 22.803 -0.393 -27.360 1.00 94.12 74 ALA A N 1
ATOM 583 C CA . ALA A 1 74 ? 23.106 0.620 -28.368 1.00 94.12 74 ALA A CA 1
ATOM 584 C C . ALA A 1 74 ? 23.871 0.049 -29.573 1.00 94.12 74 ALA A C 1
ATOM 586 O O . ALA A 1 74 ? 23.505 0.300 -30.727 1.00 94.12 74 ALA A O 1
ATOM 587 N N . TYR A 1 75 ? 24.874 -0.794 -29.334 1.00 94.88 75 TYR A N 1
ATOM 588 C CA . TYR A 1 75 ? 25.630 -1.434 -30.409 1.00 94.88 75 TYR A CA 1
ATOM 589 C C . TYR A 1 75 ? 24.804 -2.470 -31.188 1.00 94.88 75 TYR A C 1
ATOM 591 O O . TYR A 1 75 ? 24.871 -2.529 -32.424 1.00 94.88 75 TYR A O 1
ATOM 599 N N . GLU A 1 76 ? 23.971 -3.263 -30.510 1.00 94.44 76 GLU A N 1
ATOM 600 C CA . GLU A 1 76 ? 23.038 -4.188 -31.165 1.00 94.44 76 GLU A CA 1
ATOM 601 C C . GLU A 1 76 ? 21.990 -3.449 -32.007 1.00 94.44 76 GLU A C 1
ATOM 603 O O . GLU A 1 76 ? 21.628 -3.906 -33.102 1.00 94.44 76 GLU A O 1
ATOM 608 N N . MET A 1 77 ? 21.563 -2.271 -31.546 1.00 95.31 77 MET A N 1
ATOM 609 C CA . MET A 1 77 ? 20.583 -1.435 -32.231 1.00 95.31 77 MET A CA 1
ATOM 610 C C . MET A 1 77 ? 21.171 -0.958 -33.552 1.00 95.31 77 MET A C 1
ATOM 612 O O . MET A 1 77 ? 20.544 -1.136 -34.596 1.00 95.31 77 MET A O 1
ATOM 616 N N . LEU A 1 78 ? 22.405 -0.445 -33.541 1.00 95.06 78 LEU A N 1
ATOM 617 C CA . LEU A 1 78 ? 23.132 -0.048 -34.752 1.00 95.06 78 LEU A CA 1
ATOM 618 C C . LEU A 1 78 ? 23.310 -1.219 -35.735 1.00 95.06 78 LEU A C 1
ATOM 620 O O . LEU A 1 78 ? 23.324 -1.033 -36.955 1.00 95.06 78 LEU A O 1
ATOM 624 N N . CYS A 1 79 ? 23.338 -2.456 -35.236 1.00 94.44 79 CYS A N 1
ATOM 625 C CA . CYS A 1 79 ? 23.339 -3.659 -36.065 1.00 94.44 79 CYS A CA 1
ATOM 626 C C . CYS A 1 79 ? 21.970 -4.012 -36.682 1.00 94.44 79 CYS A C 1
ATOM 628 O O . CYS A 1 79 ? 21.900 -4.970 -37.458 1.00 94.44 79 CYS A O 1
ATOM 630 N N . LYS A 1 80 ? 20.911 -3.233 -36.409 1.00 91.94 80 LYS A N 1
ATOM 631 C CA . LYS A 1 80 ? 19.509 -3.456 -36.820 1.00 91.94 80 LYS A CA 1
ATOM 632 C C . LYS A 1 80 ? 18.924 -4.769 -36.292 1.00 91.94 80 LYS A C 1
ATOM 634 O O . LYS A 1 80 ? 18.082 -5.383 -36.949 1.00 91.94 80 LYS A O 1
ATOM 639 N N . ARG A 1 81 ? 19.393 -5.228 -35.132 1.00 91.94 81 ARG A N 1
ATOM 640 C CA . ARG A 1 81 ? 18.803 -6.379 -34.443 1.00 91.94 81 ARG A CA 1
ATOM 641 C C . ARG A 1 81 ? 17.579 -5.931 -33.660 1.00 91.94 81 ARG A C 1
ATOM 643 O O . ARG A 1 81 ? 17.532 -4.796 -33.204 1.00 91.94 81 ARG A O 1
ATOM 650 N N . ARG A 1 82 ? 16.591 -6.818 -33.531 1.00 93.88 82 ARG A N 1
ATOM 651 C CA . ARG A 1 82 ? 15.477 -6.603 -32.603 1.00 93.88 82 ARG A CA 1
ATOM 652 C C . ARG A 1 82 ? 16.003 -6.726 -31.177 1.00 93.88 82 ARG A C 1
ATOM 654 O O . ARG A 1 82 ? 16.731 -7.671 -30.892 1.00 93.88 82 ARG A O 1
ATOM 661 N N . ILE A 1 83 ? 15.623 -5.787 -30.324 1.00 94.31 83 ILE A N 1
ATOM 662 C CA . ILE A 1 83 ? 16.069 -5.690 -28.937 1.00 94.31 83 ILE A CA 1
ATOM 663 C C . ILE A 1 83 ? 14.838 -5.591 -28.063 1.00 94.31 83 ILE A C 1
ATOM 665 O O . ILE A 1 83 ? 14.007 -4.711 -28.274 1.00 94.31 83 ILE A O 1
ATOM 669 N N . VAL A 1 84 ? 14.743 -6.481 -27.086 1.00 93.94 84 VAL A N 1
ATOM 670 C CA . VAL A 1 84 ? 13.687 -6.463 -26.078 1.00 93.94 84 VAL A CA 1
ATOM 671 C C . VAL A 1 84 ? 14.162 -5.636 -24.885 1.00 93.94 84 VAL A C 1
ATOM 673 O O . VAL A 1 84 ? 15.283 -5.818 -24.402 1.00 93.94 84 VAL A O 1
ATOM 676 N N . PHE A 1 85 ? 13.320 -4.715 -24.424 1.00 94.50 85 PHE A N 1
ATOM 677 C CA . PHE A 1 85 ? 13.584 -3.912 -23.232 1.00 94.50 85 PHE A CA 1
ATOM 678 C C . PHE A 1 85 ? 12.784 -4.441 -22.051 1.00 94.50 85 PHE A C 1
ATOM 680 O O . PHE A 1 85 ? 11.566 -4.522 -22.139 1.00 94.50 85 PHE A O 1
ATOM 687 N N . ASP A 1 86 ? 13.453 -4.696 -20.927 1.00 90.56 86 ASP A N 1
ATOM 688 C CA . ASP A 1 86 ? 12.775 -5.039 -19.666 1.00 90.56 86 ASP A CA 1
ATOM 689 C C . ASP A 1 86 ? 12.498 -3.801 -18.799 1.00 90.56 86 ASP A C 1
ATOM 691 O O . ASP A 1 86 ? 11.741 -3.873 -17.839 1.00 90.56 86 ASP A O 1
ATOM 695 N N . ASN A 1 87 ? 13.077 -2.653 -19.164 1.00 92.25 87 ASN A N 1
ATOM 696 C CA . ASN A 1 87 ? 12.874 -1.359 -18.518 1.00 92.25 87 ASN A CA 1
ATOM 697 C C . ASN A 1 87 ? 12.270 -0.374 -19.528 1.00 92.25 87 ASN A C 1
ATOM 699 O O . ASN A 1 87 ? 12.847 -0.122 -20.594 1.00 92.25 87 ASN A O 1
ATOM 703 N N . TYR A 1 88 ? 11.092 0.158 -19.213 1.00 96.19 88 TYR A N 1
ATOM 704 C CA . TYR A 1 88 ? 10.340 1.009 -20.129 1.00 96.19 88 TYR A CA 1
ATOM 705 C C . TYR A 1 88 ? 10.952 2.409 -20.242 1.00 96.19 88 TYR A C 1
ATOM 707 O O . TYR A 1 88 ? 11.055 2.940 -21.349 1.00 96.19 88 TYR A O 1
ATOM 715 N N . LEU A 1 89 ? 11.450 2.974 -19.137 1.00 95.69 89 LEU A N 1
ATOM 716 C CA . LEU A 1 89 ? 12.105 4.284 -19.143 1.00 95.69 89 LEU A CA 1
ATOM 717 C C . LEU A 1 89 ? 13.359 4.286 -20.029 1.00 95.69 89 LEU A C 1
ATOM 719 O O . LEU A 1 89 ? 13.543 5.191 -20.843 1.00 95.69 89 LEU A O 1
ATOM 723 N N . LEU A 1 90 ? 14.174 3.232 -19.938 1.00 94.88 90 LEU A N 1
ATOM 724 C CA . LEU A 1 90 ? 15.335 3.039 -20.803 1.00 94.88 90 LEU A CA 1
ATOM 725 C C . LEU A 1 90 ? 14.916 2.953 -22.276 1.00 94.88 90 LEU A C 1
ATOM 727 O O . LEU A 1 90 ? 15.527 3.597 -23.129 1.00 94.88 90 LEU A O 1
ATOM 731 N N . LYS A 1 91 ? 13.845 2.210 -22.592 1.00 96.50 91 LYS A N 1
ATOM 732 C CA . LYS A 1 91 ? 13.321 2.153 -23.965 1.00 96.50 91 LYS A CA 1
ATOM 733 C C . LYS A 1 91 ? 12.951 3.543 -24.477 1.00 96.50 91 LYS A C 1
ATOM 735 O O . LYS A 1 91 ? 13.311 3.875 -25.607 1.00 96.50 91 LYS A O 1
ATOM 740 N N . LEU A 1 92 ? 12.256 4.350 -23.674 1.00 96.38 92 LEU A N 1
ATOM 741 C CA . LEU A 1 92 ? 11.886 5.716 -24.048 1.00 96.38 92 LEU A CA 1
ATOM 742 C C . LEU A 1 92 ? 13.120 6.579 -24.345 1.00 96.38 92 LEU A C 1
ATOM 744 O O . LEU A 1 92 ? 13.159 7.233 -25.388 1.00 96.38 92 LEU A O 1
ATOM 748 N N . SER A 1 93 ? 14.173 6.498 -23.523 1.00 95.88 93 SER A N 1
ATOM 749 C CA . SER A 1 93 ? 15.454 7.176 -23.782 1.00 95.88 93 SER A CA 1
ATOM 750 C C . SER A 1 93 ? 16.057 6.801 -25.143 1.00 95.88 93 SER A C 1
ATOM 752 O O . SER A 1 93 ? 16.473 7.677 -25.908 1.00 95.88 93 SER A O 1
ATOM 754 N N . PHE A 1 94 ? 16.035 5.513 -25.501 1.00 96.44 94 PHE A N 1
ATOM 755 C CA . PHE A 1 94 ? 16.493 5.042 -26.813 1.00 96.44 94 PHE A CA 1
ATOM 756 C C . PHE A 1 94 ? 15.599 5.514 -27.965 1.00 96.44 94 PHE A C 1
ATOM 758 O O . PHE A 1 94 ? 16.109 5.946 -29.000 1.00 96.44 94 PHE A O 1
ATOM 765 N N . VAL A 1 95 ? 14.273 5.463 -27.807 1.00 95.44 95 VAL A N 1
ATOM 766 C CA . VAL A 1 95 ? 13.317 5.942 -28.821 1.00 95.44 95 VAL A CA 1
ATOM 767 C C . VAL A 1 95 ? 13.511 7.436 -29.079 1.00 95.44 95 VAL A C 1
ATOM 769 O O . VAL A 1 95 ? 13.528 7.862 -30.238 1.00 95.44 95 VAL A O 1
ATOM 772 N N . LYS A 1 96 ? 13.694 8.219 -28.013 1.00 94.38 96 LYS A N 1
ATOM 773 C CA . LYS A 1 96 ? 13.907 9.665 -28.060 1.00 94.38 96 LYS A CA 1
ATOM 774 C C . LYS A 1 96 ? 15.172 10.029 -28.836 1.00 94.38 96 LYS A C 1
ATOM 776 O O . LYS A 1 96 ? 15.084 10.859 -29.744 1.00 94.38 96 LYS A O 1
ATOM 781 N N . ARG A 1 97 ? 16.311 9.385 -28.540 1.00 95.00 97 ARG A N 1
ATOM 782 C CA . ARG A 1 97 ? 17.609 9.669 -29.189 1.00 95.00 97 ARG A CA 1
ATOM 783 C C . ARG A 1 97 ? 17.719 9.070 -30.597 1.00 95.00 97 ARG A C 1
ATOM 785 O O . ARG A 1 97 ? 18.121 9.749 -31.539 1.00 95.00 97 ARG A O 1
ATOM 792 N N . PHE A 1 98 ? 17.283 7.823 -30.788 1.00 94.94 98 PHE A N 1
ATOM 793 C CA . PHE A 1 98 ? 17.501 7.045 -32.017 1.00 94.94 98 PHE A CA 1
ATOM 794 C C . PHE A 1 98 ? 16.207 6.706 -32.765 1.00 94.94 98 PHE A C 1
ATOM 796 O O . PHE A 1 98 ? 15.967 5.560 -33.155 1.00 94.94 98 PHE A O 1
ATOM 803 N N . ARG A 1 99 ? 15.374 7.717 -33.041 1.00 92.81 99 ARG A N 1
ATOM 804 C CA . ARG A 1 99 ? 14.031 7.573 -33.650 1.00 92.81 99 ARG A CA 1
ATOM 805 C C . ARG A 1 99 ? 13.953 6.608 -34.845 1.00 92.81 99 ARG A C 1
ATOM 807 O O . ARG A 1 99 ? 12.995 5.846 -34.963 1.00 92.81 99 ARG A O 1
ATOM 814 N N . ARG A 1 100 ? 14.969 6.579 -35.721 1.00 93.31 100 ARG A N 1
ATOM 815 C CA . ARG A 1 100 ? 15.013 5.701 -36.915 1.00 93.31 100 ARG A CA 1
ATOM 816 C C . ARG A 1 100 ? 15.050 4.207 -36.596 1.00 93.31 100 ARG A C 1
ATOM 818 O O . ARG A 1 100 ? 14.725 3.390 -37.458 1.00 93.31 100 ARG A O 1
ATOM 825 N N . PHE A 1 101 ? 15.457 3.848 -35.385 1.00 94.44 101 PHE A N 1
ATOM 826 C CA . PHE A 1 101 ? 15.561 2.467 -34.940 1.00 94.44 101 PHE A CA 1
ATOM 827 C C . PHE A 1 101 ? 14.350 1.997 -34.135 1.00 94.44 101 PHE A C 1
ATOM 829 O O . PHE A 1 101 ? 14.317 0.825 -33.778 1.00 94.44 101 PHE A O 1
ATOM 836 N N . ARG A 1 102 ? 13.315 2.832 -33.936 1.00 93.50 102 ARG A N 1
ATOM 837 C CA . ARG A 1 102 ? 12.114 2.498 -33.142 1.00 93.50 102 ARG A CA 1
ATOM 838 C C . ARG A 1 102 ? 11.524 1.121 -33.466 1.00 93.50 102 ARG A C 1
ATOM 840 O O . ARG A 1 102 ? 11.199 0.376 -32.554 1.00 93.50 102 ARG A O 1
ATOM 847 N N . ARG A 1 103 ? 11.456 0.741 -34.748 1.00 93.12 103 ARG A N 1
ATOM 848 C CA . ARG A 1 103 ? 10.929 -0.568 -35.198 1.00 93.12 103 ARG A CA 1
ATOM 849 C C . ARG A 1 103 ? 11.719 -1.794 -34.716 1.00 93.12 103 ARG A C 1
ATOM 851 O O . ARG A 1 103 ? 11.257 -2.918 -34.872 1.00 93.12 103 ARG A O 1
ATOM 858 N N . PHE A 1 104 ? 12.932 -1.590 -34.216 1.00 93.56 104 PHE A N 1
ATOM 859 C CA . PHE A 1 104 ? 13.792 -2.634 -33.672 1.00 93.56 104 PHE A CA 1
ATOM 860 C C . PHE A 1 104 ? 13.747 -2.683 -32.138 1.00 93.56 104 PHE A C 1
ATOM 862 O O . PHE A 1 104 ? 14.266 -3.634 -31.564 1.00 93.56 104 PHE A O 1
ATOM 869 N N . LEU A 1 105 ? 13.124 -1.696 -31.483 1.00 94.62 105 LEU A N 1
ATOM 870 C CA . LEU A 1 105 ? 13.006 -1.604 -30.027 1.00 94.62 105 LEU A CA 1
ATOM 871 C C . LEU A 1 105 ? 11.667 -2.219 -29.599 1.00 94.62 105 LEU A C 1
ATOM 873 O O . LEU A 1 105 ? 10.616 -1.578 -29.652 1.00 94.62 105 LEU A O 1
ATOM 877 N N . VAL A 1 106 ? 11.713 -3.489 -29.222 1.00 94.12 106 VAL A N 1
ATOM 878 C CA . VAL A 1 106 ? 10.558 -4.329 -28.903 1.00 94.12 106 VAL A CA 1
ATOM 879 C C . VAL A 1 106 ? 10.194 -4.180 -27.425 1.00 94.12 106 VAL A C 1
ATOM 881 O O . VAL A 1 106 ? 11.066 -4.029 -26.568 1.00 94.12 106 VAL A O 1
ATOM 884 N N . ASP A 1 107 ? 8.893 -4.164 -27.135 1.00 93.50 107 ASP A N 1
ATOM 885 C CA . ASP A 1 107 ? 8.367 -4.179 -25.769 1.00 93.50 107 ASP A CA 1
ATOM 886 C C . ASP A 1 107 ? 8.743 -5.469 -25.031 1.00 93.50 107 ASP A C 1
ATOM 888 O O . ASP A 1 107 ? 8.701 -6.561 -25.601 1.00 93.50 107 ASP A O 1
ATOM 892 N N . GLY A 1 108 ? 9.107 -5.336 -23.757 1.00 91.56 108 GLY A N 1
ATOM 893 C CA . GLY A 1 108 ? 9.243 -6.468 -22.851 1.00 91.56 108 GLY A CA 1
ATOM 894 C C . GLY A 1 108 ? 7.886 -7.067 -22.494 1.00 91.56 108 GLY A C 1
ATOM 895 O O . GLY A 1 108 ? 6.850 -6.405 -22.535 1.00 91.56 108 GLY A O 1
ATOM 896 N N . ASN A 1 109 ? 7.894 -8.336 -22.099 1.00 90.69 109 ASN A N 1
ATOM 897 C CA . ASN A 1 109 ? 6.711 -9.047 -21.609 1.00 90.69 109 ASN A CA 1
ATOM 898 C C . ASN A 1 109 ? 6.720 -9.226 -20.078 1.00 90.69 109 ASN A C 1
ATOM 900 O O . ASN A 1 109 ? 5.885 -9.956 -19.544 1.00 90.69 109 ASN A O 1
ATOM 904 N N . GLY A 1 110 ? 7.648 -8.583 -19.367 1.00 94.12 110 GLY A N 1
ATOM 905 C CA . GLY A 1 110 ? 7.682 -8.589 -17.907 1.00 94.12 110 GLY A CA 1
ATOM 906 C C . GLY A 1 110 ? 6.518 -7.798 -17.303 1.00 94.12 110 GLY A C 1
ATOM 907 O O . GLY A 1 110 ? 6.063 -6.810 -17.880 1.00 94.12 110 GLY A O 1
ATOM 908 N N . ILE A 1 111 ? 6.048 -8.219 -16.125 1.00 94.44 111 ILE A N 1
ATOM 909 C CA . ILE A 1 111 ? 4.983 -7.517 -15.383 1.00 94.44 111 ILE A CA 1
ATOM 910 C C . ILE A 1 111 ? 5.425 -6.086 -15.053 1.00 94.44 111 ILE A C 1
ATOM 912 O O . ILE A 1 111 ? 4.697 -5.140 -15.339 1.00 94.44 111 ILE A O 1
ATOM 916 N N . GLU A 1 112 ? 6.645 -5.912 -14.532 1.00 93.06 112 GLU A N 1
ATOM 917 C CA . GLU A 1 112 ? 7.191 -4.586 -14.206 1.00 93.06 112 GLU A CA 1
ATOM 918 C C . GLU A 1 112 ? 7.274 -3.683 -15.440 1.00 93.06 112 GLU A C 1
ATOM 920 O O . GLU A 1 112 ? 6.856 -2.531 -15.383 1.00 93.06 112 GLU A O 1
ATOM 925 N N . TYR A 1 113 ? 7.715 -4.215 -16.582 1.00 95.50 113 TYR A N 1
ATOM 926 C CA . TYR A 1 113 ? 7.747 -3.463 -17.834 1.00 95.50 113 TYR A CA 1
ATOM 927 C C . TYR A 1 113 ? 6.360 -2.951 -18.238 1.00 95.50 113 TYR A C 1
ATOM 929 O O . TYR A 1 113 ? 6.191 -1.766 -18.535 1.00 95.50 113 TYR A O 1
ATOM 937 N N . ARG A 1 114 ? 5.352 -3.836 -18.226 1.00 96.38 114 ARG A N 1
ATOM 938 C CA . ARG A 1 114 ? 3.969 -3.460 -18.545 1.00 96.38 114 ARG A CA 1
ATOM 939 C C . ARG A 1 114 ? 3.449 -2.400 -17.584 1.00 96.38 114 ARG A C 1
ATOM 941 O O . ARG A 1 114 ? 2.827 -1.443 -18.028 1.00 96.38 114 ARG A O 1
ATOM 948 N N . MET A 1 115 ? 3.727 -2.546 -16.292 1.00 96.50 115 MET A N 1
ATOM 949 C CA . MET A 1 115 ? 3.311 -1.592 -15.266 1.00 96.50 115 MET A CA 1
ATOM 950 C C . MET A 1 115 ? 3.961 -0.221 -15.449 1.00 96.50 115 MET A C 1
ATOM 952 O O . 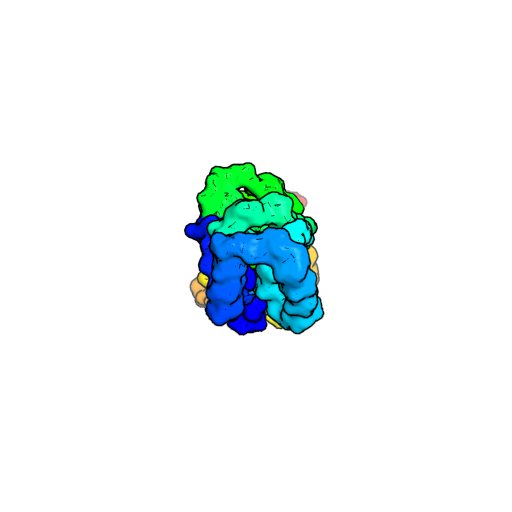MET A 1 115 ? 3.262 0.788 -15.396 1.00 96.50 115 MET A O 1
ATOM 956 N N . GLN A 1 116 ? 5.261 -0.168 -15.749 1.00 96.44 116 GLN A N 1
ATOM 957 C CA . GLN A 1 116 ? 5.951 1.077 -16.097 1.00 96.44 116 GLN A CA 1
ATOM 958 C C . GLN A 1 116 ? 5.341 1.739 -17.345 1.00 96.44 116 GLN A C 1
ATOM 960 O O . GLN A 1 116 ? 5.106 2.947 -17.355 1.00 96.44 116 GLN A O 1
ATOM 965 N N . MET A 1 117 ? 5.041 0.949 -18.381 1.00 96.81 117 MET A N 1
ATOM 966 C CA . MET A 1 117 ? 4.381 1.436 -19.595 1.00 96.81 117 MET A CA 1
ATOM 967 C C . MET A 1 117 ? 2.987 2.005 -19.303 1.00 96.81 117 MET A C 1
ATOM 969 O O . MET A 1 117 ? 2.675 3.102 -19.759 1.00 96.81 117 MET A O 1
ATOM 973 N N . MET A 1 118 ? 2.149 1.282 -18.556 1.00 97.06 118 MET A N 1
ATOM 974 C CA . MET A 1 118 ? 0.797 1.735 -18.210 1.00 97.06 118 MET A CA 1
ATOM 975 C C . MET A 1 118 ? 0.822 2.981 -17.325 1.00 97.06 118 MET A C 1
ATOM 977 O O . MET A 1 118 ? 0.020 3.884 -17.527 1.00 97.06 118 MET A O 1
ATOM 981 N N . LEU A 1 119 ? 1.778 3.085 -16.401 1.00 96.38 119 LEU A N 1
ATOM 982 C CA . LEU A 1 119 ? 1.954 4.284 -15.585 1.00 96.38 119 LEU A CA 1
ATOM 983 C C . LEU A 1 119 ? 2.305 5.508 -16.440 1.00 96.38 119 LEU A C 1
ATOM 985 O O . LEU A 1 119 ? 1.711 6.567 -16.256 1.00 96.38 119 LEU A O 1
ATOM 989 N N . HIS A 1 120 ? 3.223 5.365 -17.400 1.00 97.31 120 HIS A N 1
ATOM 990 C CA . HIS A 1 120 ? 3.548 6.440 -18.343 1.00 97.31 120 HIS A CA 1
ATOM 991 C C . HIS A 1 120 ? 2.336 6.830 -19.199 1.00 97.31 120 HIS A C 1
ATOM 993 O O . HIS A 1 120 ? 2.022 8.012 -19.328 1.00 97.31 120 HIS A O 1
ATOM 999 N N . LYS A 1 121 ? 1.609 5.841 -19.735 1.00 97.31 121 LYS A N 1
ATOM 1000 C CA . LYS A 1 121 ? 0.366 6.074 -20.481 1.00 97.31 121 LYS A CA 1
ATOM 1001 C C . LYS A 1 121 ? -0.654 6.863 -19.661 1.00 97.31 121 LYS A C 1
ATOM 1003 O O . LYS A 1 121 ? -1.153 7.879 -20.130 1.00 97.31 121 LYS A O 1
ATOM 1008 N N . LEU A 1 122 ? -0.897 6.445 -18.421 1.00 97.06 122 LEU A N 1
ATOM 1009 C CA . LEU A 1 122 ? -1.875 7.074 -17.542 1.00 97.06 122 LEU A CA 1
ATOM 1010 C C . LEU A 1 122 ? -1.478 8.494 -17.131 1.00 97.06 122 LEU A C 1
ATOM 1012 O O . LEU A 1 122 ? -2.261 9.433 -17.254 1.00 97.06 122 LEU A O 1
ATOM 1016 N N . LEU A 1 123 ? -0.269 8.658 -16.596 1.00 95.56 123 LEU A N 1
ATOM 1017 C CA . LEU A 1 123 ? 0.115 9.893 -15.913 1.00 95.56 123 LEU A CA 1
ATOM 1018 C C . LEU A 1 123 ? 0.677 10.943 -16.866 1.00 95.56 123 LEU A C 1
ATOM 1020 O O . LEU A 1 123 ? 0.380 12.126 -16.699 1.00 95.56 123 LEU A O 1
ATOM 1024 N N . TYR A 1 124 ? 1.457 10.516 -17.859 1.00 95.75 124 TYR A N 1
ATOM 1025 C CA . TYR A 1 124 ? 2.113 11.418 -18.799 1.00 95.75 124 TYR A CA 1
ATOM 1026 C C . TYR A 1 124 ? 1.294 11.605 -20.079 1.00 95.75 124 TYR A C 1
ATOM 1028 O O . TYR A 1 124 ? 0.981 12.739 -20.440 1.00 95.75 124 TYR A O 1
ATOM 1036 N N . LEU A 1 125 ? 0.881 10.508 -20.725 1.00 96.38 125 LEU A N 1
ATOM 1037 C CA . LEU A 1 125 ? 0.100 10.569 -21.971 1.00 96.38 125 LEU A CA 1
ATOM 1038 C C . LEU A 1 125 ? -1.402 10.803 -21.747 1.00 96.38 125 LEU A C 1
ATOM 1040 O O . LEU A 1 125 ? -2.108 11.108 -22.704 1.00 96.38 125 LEU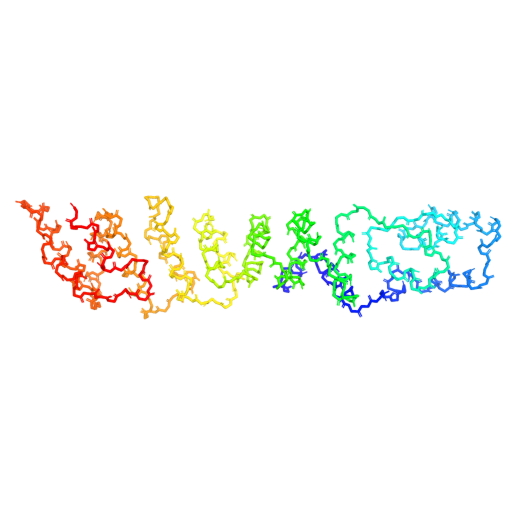 A O 1
ATOM 1044 N N . ARG A 1 126 ? -1.879 10.712 -20.496 1.00 95.62 126 ARG A N 1
ATOM 1045 C CA . ARG A 1 126 ? -3.291 10.888 -20.107 1.00 95.62 126 ARG A CA 1
ATOM 1046 C C . ARG A 1 126 ? -4.245 9.889 -20.774 1.00 95.62 126 ARG A C 1
ATOM 1048 O O . ARG A 1 126 ? -5.410 10.199 -20.999 1.00 95.62 126 ARG A O 1
ATOM 1055 N N . GLU A 1 127 ? -3.756 8.690 -21.074 1.00 97.31 127 GLU A N 1
ATOM 1056 C CA . GLU A 1 127 ? -4.562 7.583 -21.593 1.00 97.31 127 GLU A CA 1
ATOM 1057 C C . GLU A 1 127 ? -5.250 6.832 -20.443 1.00 97.31 127 GLU A C 1
ATOM 1059 O O . GLU A 1 127 ? -4.611 6.504 -19.442 1.00 97.31 127 GLU A O 1
ATOM 1064 N N . ASP A 1 128 ? -6.539 6.516 -20.583 1.00 96.50 128 ASP A N 1
ATOM 1065 C CA . ASP A 1 128 ? -7.249 5.718 -19.580 1.00 96.50 128 ASP A CA 1
ATOM 1066 C C . ASP A 1 128 ? -6.880 4.233 -19.696 1.00 96.50 128 ASP A C 1
ATOM 1068 O O . ASP A 1 128 ? -7.322 3.518 -20.595 1.00 96.50 128 ASP A O 1
ATOM 1072 N N . VAL A 1 129 ? -6.038 3.785 -18.766 1.00 97.50 129 VAL A N 1
ATOM 1073 C CA . VAL A 1 129 ? -5.577 2.395 -18.636 1.00 97.50 129 VAL A CA 1
ATOM 1074 C C . VAL A 1 129 ? -5.769 1.861 -17.211 1.00 97.50 129 VAL A C 1
ATOM 1076 O O . VAL A 1 129 ? -5.127 0.886 -16.816 1.00 97.50 129 VAL A O 1
ATOM 1079 N N . ILE A 1 130 ? -6.647 2.481 -16.408 1.00 96.69 130 ILE A N 1
ATOM 1080 C CA . ILE A 1 130 ? -6.823 2.129 -14.984 1.00 96.69 130 ILE A CA 1
ATOM 1081 C C . ILE A 1 130 ? -7.247 0.663 -14.830 1.00 96.69 130 ILE A C 1
ATOM 1083 O O . ILE A 1 130 ? -6.650 -0.080 -14.051 1.00 96.69 130 ILE A O 1
ATOM 1087 N N . GLY A 1 131 ? -8.210 0.202 -15.632 1.00 96.69 131 GLY A N 1
ATOM 1088 C CA . GLY A 1 131 ? -8.674 -1.188 -15.577 1.00 96.69 131 GLY A CA 1
ATOM 1089 C C . GLY A 1 131 ? -7.604 -2.226 -15.954 1.00 96.69 131 GLY A C 1
ATOM 1090 O O . GLY A 1 131 ? -7.687 -3.380 -15.531 1.00 96.69 131 GLY A O 1
ATOM 1091 N N . GLU A 1 132 ? -6.590 -1.848 -16.738 1.00 97.12 132 GLU A N 1
ATOM 1092 C CA . GLU A 1 132 ? -5.444 -2.711 -17.064 1.00 97.12 132 GLU A CA 1
ATOM 1093 C C . GLU A 1 132 ? -4.430 -2.731 -15.915 1.00 97.12 132 GLU A C 1
ATOM 1095 O O . GLU A 1 132 ? -3.952 -3.800 -15.525 1.00 97.12 132 GLU A O 1
ATOM 1100 N N . ILE A 1 133 ? -4.177 -1.562 -15.319 1.00 97.56 133 ILE A N 1
ATOM 1101 C CA . ILE A 1 133 ? -3.331 -1.400 -14.133 1.00 97.56 133 ILE A CA 1
ATOM 1102 C C . ILE A 1 133 ? -3.832 -2.281 -12.993 1.00 97.56 133 ILE A C 1
ATOM 1104 O O . ILE A 1 133 ? -3.048 -3.029 -12.416 1.00 97.56 133 ILE A O 1
ATOM 1108 N N . GLU A 1 134 ? -5.129 -2.256 -12.691 1.00 97.06 134 GLU A N 1
ATOM 1109 C CA . GLU A 1 134 ? -5.704 -3.043 -11.595 1.00 97.06 134 GLU A CA 1
ATOM 1110 C C . GLU A 1 134 ? -5.521 -4.559 -11.769 1.00 97.06 134 GLU A C 1
ATOM 1112 O O . GLU A 1 134 ? -5.313 -5.286 -10.792 1.00 97.06 134 GLU A O 1
ATOM 1117 N N . LYS A 1 135 ? -5.551 -5.045 -13.016 1.00 94.62 135 LYS A N 1
ATOM 1118 C CA . LYS A 1 135 ? -5.349 -6.466 -13.344 1.00 94.62 135 LYS A CA 1
ATOM 1119 C C . LYS A 1 135 ? -3.893 -6.903 -13.210 1.00 94.62 135 LYS A C 1
ATOM 1121 O O . LYS A 1 135 ? -3.633 -8.071 -12.926 1.00 94.62 135 LYS A O 1
ATOM 1126 N N . GLU A 1 136 ? -2.947 -6.004 -13.454 1.00 95.75 136 GLU A N 1
ATOM 1127 C CA . GLU A 1 136 ? -1.517 -6.322 -13.463 1.00 95.75 136 GLU A CA 1
ATOM 1128 C C . GLU A 1 136 ? -0.819 -6.006 -12.140 1.00 95.75 136 GLU A C 1
ATOM 1130 O O . GLU A 1 136 ? 0.084 -6.744 -11.751 1.00 95.75 136 GLU A O 1
ATOM 1135 N N . ILE A 1 137 ? -1.242 -4.966 -11.415 1.00 96.38 137 ILE A N 1
ATOM 1136 C CA . ILE A 1 137 ? -0.561 -4.500 -10.198 1.00 96.38 137 ILE A CA 1
ATOM 1137 C C . ILE A 1 137 ? -0.501 -5.580 -9.111 1.00 96.38 137 ILE A C 1
ATOM 1139 O O . ILE A 1 137 ? 0.506 -5.711 -8.420 1.00 96.38 137 ILE A O 1
ATOM 1143 N N . THR A 1 138 ? -1.532 -6.422 -9.025 1.00 94.56 138 THR A N 1
ATOM 1144 C CA . THR A 1 138 ? -1.607 -7.547 -8.076 1.00 94.56 138 THR A CA 1
ATOM 1145 C C . THR A 1 138 ? -0.636 -8.688 -8.394 1.00 94.56 138 THR A C 1
ATOM 1147 O O . THR A 1 138 ? -0.414 -9.556 -7.556 1.00 94.56 138 THR A O 1
ATOM 1150 N N . LYS A 1 139 ? -0.033 -8.692 -9.590 1.00 95.25 139 LYS A N 1
ATOM 1151 C CA . LYS A 1 139 ? 0.989 -9.665 -10.004 1.00 95.25 139 LYS A CA 1
ATOM 1152 C C . LYS A 1 139 ? 2.409 -9.205 -9.655 1.00 95.25 139 LYS A C 1
ATOM 1154 O O . LYS A 1 139 ? 3.351 -9.979 -9.810 1.00 95.25 139 LYS A O 1
ATOM 1159 N N . ILE A 1 140 ? 2.584 -7.952 -9.228 1.00 95.06 140 ILE A N 1
ATOM 1160 C CA . ILE A 1 140 ? 3.875 -7.427 -8.769 1.00 95.06 140 ILE A CA 1
ATOM 1161 C C . ILE A 1 140 ? 4.162 -7.977 -7.368 1.00 95.06 140 ILE A C 1
ATOM 1163 O O . ILE A 1 140 ? 3.266 -8.040 -6.525 1.00 95.06 140 ILE A O 1
ATOM 1167 N N . SER A 1 141 ? 5.422 -8.337 -7.107 1.00 92.75 141 SER A N 1
ATOM 1168 C CA . SER A 1 141 ? 5.856 -8.810 -5.791 1.00 92.75 141 SER A CA 1
ATOM 1169 C C . SER A 1 141 ? 5.576 -7.791 -4.680 1.00 92.75 141 SER A C 1
ATOM 1171 O O . SER A 1 141 ? 5.635 -6.575 -4.895 1.00 92.75 141 SER A O 1
ATOM 1173 N N . GLY A 1 142 ? 5.318 -8.294 -3.467 1.00 89.62 142 GLY A N 1
ATOM 1174 C CA . GLY A 1 142 ? 5.048 -7.479 -2.276 1.00 89.62 142 GLY A CA 1
ATOM 1175 C C . GLY A 1 142 ? 6.113 -6.407 -2.018 1.00 89.62 142 GLY A C 1
ATOM 1176 O O . GLY A 1 142 ? 5.767 -5.267 -1.729 1.00 89.62 142 GLY A O 1
ATOM 1177 N N . GLU A 1 143 ? 7.388 -6.734 -2.244 1.00 89.12 143 GLU A N 1
ATOM 1178 C CA . GLU A 1 143 ? 8.546 -5.842 -2.049 1.00 89.12 143 GLU A CA 1
ATOM 1179 C C . GLU A 1 143 ? 8.525 -4.577 -2.928 1.00 89.12 143 GLU A C 1
ATOM 1181 O O . GLU A 1 143 ? 9.136 -3.561 -2.582 1.00 89.12 143 GLU A O 1
ATOM 1186 N N . LYS A 1 144 ? 7.830 -4.628 -4.073 1.00 91.81 144 LYS A N 1
ATOM 1187 C CA . LYS A 1 144 ? 7.813 -3.557 -5.084 1.00 91.81 144 LYS A CA 1
ATOM 1188 C C . LYS A 1 144 ? 6.434 -2.950 -5.311 1.00 91.81 144 LYS A C 1
ATOM 1190 O O . LYS A 1 144 ? 6.343 -1.776 -5.661 1.00 91.81 144 LYS A O 1
ATOM 1195 N N . VAL A 1 145 ? 5.356 -3.719 -5.142 1.00 95.75 145 VAL A N 1
ATOM 1196 C CA . VAL A 1 145 ? 3.993 -3.282 -5.492 1.00 95.75 145 VAL A CA 1
ATOM 1197 C C . VAL A 1 145 ? 3.582 -2.012 -4.754 1.00 95.75 145 VAL A C 1
ATOM 1199 O O . VAL A 1 145 ? 2.953 -1.131 -5.335 1.00 95.75 145 VAL A O 1
ATOM 1202 N N . TRP A 1 146 ? 3.989 -1.868 -3.495 1.00 93.94 146 TRP A N 1
ATOM 1203 C CA . TRP A 1 146 ? 3.649 -0.702 -2.690 1.00 93.94 146 TRP A CA 1
ATOM 1204 C C . TRP A 1 146 ? 4.246 0.595 -3.260 1.00 93.94 146 TRP A C 1
ATOM 1206 O O . TRP A 1 146 ? 3.654 1.654 -3.080 1.00 93.94 146 TRP A O 1
ATOM 1216 N N . VAL A 1 147 ? 5.360 0.528 -4.005 1.00 95.75 147 VAL A N 1
ATOM 1217 C CA . VAL A 1 147 ? 5.936 1.687 -4.709 1.00 95.75 147 VAL A CA 1
ATOM 1218 C C . VAL A 1 147 ? 4.985 2.159 -5.809 1.00 95.75 147 VAL A C 1
ATOM 1220 O O . VAL A 1 147 ? 4.720 3.353 -5.923 1.00 95.75 147 VAL A O 1
ATOM 1223 N N . TYR A 1 148 ? 4.405 1.225 -6.570 1.00 96.56 148 TYR A N 1
ATOM 1224 C CA . TYR A 1 148 ? 3.376 1.540 -7.565 1.00 96.56 148 TYR A CA 1
ATOM 1225 C C . TYR A 1 148 ? 2.108 2.087 -6.907 1.00 96.56 148 TYR A C 1
ATOM 1227 O O . TYR A 1 148 ? 1.557 3.075 -7.388 1.00 96.56 148 TYR A O 1
ATOM 1235 N N . VAL A 1 149 ? 1.674 1.505 -5.783 1.00 96.19 149 VAL A N 1
ATOM 1236 C CA . VAL A 1 149 ? 0.543 2.031 -4.999 1.00 96.19 149 VAL A CA 1
ATOM 1237 C C . VAL A 1 149 ? 0.825 3.448 -4.505 1.00 96.19 149 VAL A C 1
ATOM 1239 O O . VAL A 1 149 ? -0.066 4.282 -4.547 1.00 96.19 149 VAL A O 1
ATOM 1242 N N . GLY A 1 150 ? 2.058 3.771 -4.115 1.00 94.00 150 GLY A N 1
ATOM 1243 C CA . GLY A 1 150 ? 2.416 5.131 -3.712 1.00 94.00 150 GLY A CA 1
ATOM 1244 C C . GLY A 1 150 ? 2.168 6.182 -4.798 1.00 94.00 150 GLY A C 1
ATOM 1245 O O . GLY A 1 150 ? 1.852 7.324 -4.479 1.00 94.00 150 GLY A O 1
ATOM 1246 N N . VAL A 1 151 ? 2.265 5.793 -6.072 1.00 94.44 151 VAL A N 1
ATOM 1247 C CA . VAL A 1 151 ? 2.003 6.678 -7.215 1.00 94.44 151 VAL A CA 1
ATOM 1248 C C . VAL A 1 151 ? 0.536 6.625 -7.657 1.00 94.44 151 VAL A C 1
ATOM 1250 O O . VAL A 1 151 ? -0.028 7.640 -8.059 1.00 94.44 151 VAL A O 1
ATOM 1253 N N . LEU A 1 152 ? -0.087 5.447 -7.598 1.00 95.81 152 LEU A N 1
ATOM 1254 C CA . LEU A 1 152 ? -1.390 5.172 -8.213 1.00 95.81 152 LEU A CA 1
ATOM 1255 C C . LEU A 1 152 ? -2.544 5.065 -7.212 1.00 95.81 152 LEU A C 1
ATOM 1257 O O . LEU A 1 152 ? -3.687 4.956 -7.634 1.00 95.81 152 LEU A O 1
ATOM 1261 N N . GLY A 1 153 ? -2.280 5.074 -5.907 1.00 93.25 153 GLY A N 1
ATOM 1262 C CA . GLY A 1 153 ? -3.206 4.589 -4.882 1.00 93.25 153 GLY A CA 1
ATOM 1263 C C . GLY A 1 153 ? -4.572 5.273 -4.877 1.00 93.25 153 GLY A C 1
ATOM 1264 O O . GLY A 1 153 ? -5.578 4.594 -4.719 1.00 93.25 153 GLY A O 1
ATOM 1265 N N . ASN A 1 154 ? -4.629 6.577 -5.165 1.00 93.50 154 ASN A N 1
ATOM 1266 C CA . ASN A 1 154 ? -5.889 7.330 -5.265 1.00 93.50 154 ASN A CA 1
ATOM 1267 C C . ASN A 1 154 ? -6.757 6.952 -6.481 1.00 93.50 154 ASN A C 1
ATOM 1269 O O . ASN A 1 154 ? -7.906 7.374 -6.566 1.00 93.50 154 ASN A O 1
ATOM 1273 N N . LEU A 1 155 ? -6.198 6.217 -7.442 1.00 95.38 155 LEU A N 1
ATOM 1274 C CA . LEU A 1 155 ? -6.863 5.778 -8.671 1.00 95.38 155 LEU A CA 1
ATOM 1275 C C . LEU A 1 155 ? -7.269 4.301 -8.614 1.00 95.38 155 LEU A C 1
ATOM 1277 O O . LEU A 1 155 ? -7.967 3.830 -9.507 1.00 95.38 155 LEU A O 1
ATOM 1281 N N . LEU A 1 156 ? -6.809 3.564 -7.601 1.00 96.81 156 LEU A N 1
ATOM 1282 C CA . LEU A 1 156 ? -7.101 2.145 -7.446 1.00 96.81 156 LEU A CA 1
ATOM 1283 C C . LEU A 1 156 ? -8.424 1.952 -6.707 1.00 96.81 156 LEU A C 1
ATOM 1285 O O . LEU A 1 156 ? -8.733 2.650 -5.741 1.00 96.81 156 LEU A O 1
ATOM 1289 N N . SER A 1 157 ? -9.186 0.947 -7.120 1.00 96.56 157 SER A N 1
ATOM 1290 C CA . SER A 1 157 ? -10.371 0.509 -6.398 1.00 96.56 157 SER A CA 1
ATOM 1291 C C . SER A 1 157 ? -10.021 -0.040 -5.016 1.00 96.56 157 SER A C 1
ATOM 1293 O O . SER A 1 157 ? -8.965 -0.641 -4.777 1.00 96.56 157 SER A O 1
ATOM 1295 N N . ARG A 1 158 ? -10.990 0.105 -4.109 1.00 96.12 158 ARG A N 1
ATOM 1296 C CA . ARG A 1 158 ? -10.960 -0.428 -2.743 1.00 96.12 158 ARG A CA 1
ATOM 1297 C C . ARG A 1 158 ? -10.497 -1.888 -2.695 1.00 96.12 158 ARG A C 1
ATOM 1299 O O . ARG A 1 158 ? -9.619 -2.227 -1.906 1.00 96.12 158 ARG A O 1
ATOM 1306 N N . ASP A 1 159 ? -11.040 -2.739 -3.562 1.00 96.12 159 ASP A N 1
ATOM 1307 C CA . ASP A 1 159 ? -10.746 -4.176 -3.566 1.00 96.12 159 ASP A CA 1
ATOM 1308 C C . ASP A 1 159 ? -9.306 -4.481 -3.993 1.00 96.12 159 ASP A C 1
ATOM 1310 O O . ASP A 1 159 ? -8.687 -5.423 -3.494 1.00 96.12 159 ASP A O 1
ATOM 1314 N N . VAL A 1 160 ? -8.741 -3.691 -4.910 1.00 97.12 160 VAL A N 1
ATOM 1315 C CA . VAL A 1 160 ? -7.333 -3.827 -5.300 1.00 97.12 160 VAL A CA 1
ATOM 1316 C C . VAL A 1 160 ? -6.426 -3.437 -4.142 1.00 97.12 160 VAL A C 1
ATOM 1318 O O . VAL A 1 160 ? -5.524 -4.204 -3.809 1.00 97.12 160 VAL A O 1
ATOM 1321 N N . VAL A 1 161 ? -6.695 -2.309 -3.478 1.00 97.50 161 VAL A N 1
ATOM 1322 C CA . VAL A 1 161 ? -5.905 -1.872 -2.319 1.00 97.50 161 VAL A CA 1
ATOM 1323 C C . VAL A 1 161 ? -5.963 -2.910 -1.192 1.00 97.50 161 VAL A C 1
ATOM 1325 O O . VAL A 1 161 ? -4.915 -3.290 -0.672 1.00 97.50 161 VAL A O 1
ATOM 1328 N N . ILE A 1 162 ? -7.148 -3.449 -0.869 1.00 95.75 162 ILE A N 1
ATOM 1329 C CA . ILE A 1 162 ? -7.302 -4.507 0.147 1.00 95.75 162 ILE A CA 1
ATOM 1330 C C . ILE A 1 162 ? -6.493 -5.757 -0.222 1.00 95.75 162 ILE A C 1
ATOM 1332 O O . ILE A 1 162 ? -5.781 -6.286 0.631 1.00 95.75 162 ILE A O 1
ATOM 1336 N N . ARG A 1 163 ? -6.558 -6.216 -1.480 1.00 96.12 163 ARG A N 1
ATOM 1337 C CA . ARG A 1 163 ? -5.774 -7.378 -1.932 1.00 96.12 163 ARG A CA 1
ATOM 1338 C C . ARG A 1 163 ? -4.276 -7.142 -1.795 1.00 96.12 163 ARG A C 1
ATOM 1340 O O . ARG A 1 163 ? -3.575 -8.030 -1.327 1.00 96.12 163 ARG A O 1
ATOM 1347 N N . ILE A 1 164 ? -3.791 -5.954 -2.159 1.00 97.06 164 ILE A N 1
ATOM 1348 C CA . ILE A 1 164 ? -2.372 -5.605 -2.009 1.00 97.06 164 ILE A CA 1
ATOM 1349 C C . ILE A 1 164 ? -1.979 -5.587 -0.531 1.00 97.06 164 ILE A C 1
ATOM 1351 O O . ILE A 1 164 ? -0.955 -6.163 -0.167 1.00 97.06 164 ILE A O 1
ATOM 1355 N N . MET A 1 165 ? -2.813 -5.006 0.340 1.00 95.81 165 MET A N 1
ATOM 1356 C CA . MET A 1 165 ? -2.569 -5.029 1.784 1.00 95.81 165 MET A CA 1
ATOM 1357 C C . MET A 1 165 ? -2.380 -6.446 2.322 1.00 95.81 165 MET A C 1
ATOM 1359 O O . MET A 1 165 ? -1.622 -6.614 3.271 1.00 95.81 165 MET A O 1
ATOM 1363 N N . ASP A 1 166 ? -3.035 -7.464 1.763 1.00 93.00 166 ASP A N 1
ATOM 1364 C CA . ASP A 1 166 ? -2.976 -8.823 2.301 1.00 93.00 166 ASP A CA 1
ATOM 1365 C C . ASP A 1 166 ? -1.605 -9.496 2.116 1.00 93.00 166 ASP A C 1
ATOM 1367 O O . ASP A 1 166 ? -1.189 -10.225 3.018 1.00 93.00 166 ASP A O 1
ATOM 1371 N N . TYR A 1 167 ? -0.852 -9.183 1.055 1.00 94.25 167 TYR A N 1
ATOM 1372 C CA . TYR A 1 167 ? 0.433 -9.843 0.761 1.00 94.25 167 TYR A CA 1
ATOM 1373 C C . TYR A 1 167 ? 1.684 -8.953 0.859 1.00 94.25 167 TYR A C 1
ATOM 1375 O O . TYR A 1 167 ? 2.792 -9.462 0.705 1.00 94.25 167 TYR A O 1
ATOM 1383 N N . VAL A 1 168 ? 1.548 -7.647 1.112 1.00 94.75 168 VAL A N 1
ATOM 1384 C CA . VAL A 1 168 ? 2.707 -6.791 1.433 1.00 94.75 168 VAL A CA 1
ATOM 1385 C C . VAL A 1 168 ? 3.192 -7.001 2.867 1.00 94.75 168 VAL A C 1
ATOM 1387 O O . VAL A 1 168 ? 2.430 -7.427 3.747 1.00 94.75 168 VAL A O 1
ATOM 1390 N N . ASP A 1 169 ? 4.449 -6.624 3.100 1.00 92.12 169 ASP A N 1
ATOM 1391 C CA . ASP A 1 169 ? 5.089 -6.648 4.411 1.00 92.12 169 ASP A CA 1
ATOM 1392 C C . ASP A 1 169 ? 4.278 -5.902 5.469 1.00 92.12 169 ASP A C 1
ATOM 1394 O O . ASP A 1 169 ? 3.638 -4.876 5.215 1.00 92.12 169 ASP A O 1
ATOM 1398 N N . ILE A 1 170 ? 4.345 -6.408 6.699 1.00 91.94 170 ILE A N 1
ATOM 1399 C CA . ILE A 1 170 ? 3.526 -5.962 7.828 1.00 91.94 170 ILE A CA 1
ATOM 1400 C C . ILE A 1 170 ? 3.664 -4.462 8.131 1.00 91.94 170 ILE A C 1
ATOM 1402 O O . ILE A 1 170 ? 2.685 -3.789 8.447 1.00 91.94 170 ILE A O 1
ATOM 1406 N N . GLU A 1 171 ? 4.868 -3.923 7.960 1.00 90.44 171 GLU A N 1
ATOM 1407 C CA . GLU A 1 171 ? 5.209 -2.508 8.136 1.00 90.44 171 GLU A CA 1
ATOM 1408 C C . GLU A 1 171 ? 4.784 -1.611 6.969 1.00 90.44 171 GLU A C 1
ATOM 1410 O O . GLU A 1 171 ? 4.674 -0.398 7.144 1.00 90.44 171 GLU A O 1
ATOM 1415 N N . VAL A 1 172 ? 4.496 -2.198 5.805 1.00 93.31 172 VAL A N 1
ATOM 1416 C CA . VAL A 1 172 ? 4.029 -1.506 4.597 1.00 93.31 172 VAL A CA 1
ATOM 1417 C C . VAL A 1 172 ? 2.498 -1.473 4.530 1.00 93.31 172 VAL A C 1
ATOM 1419 O O . VAL A 1 172 ? 1.928 -0.564 3.921 1.00 93.31 172 VAL A O 1
ATOM 1422 N N . LYS A 1 173 ? 1.803 -2.402 5.208 1.00 95.44 173 LYS A N 1
ATOM 1423 C CA . LYS A 1 173 ? 0.329 -2.443 5.255 1.00 95.44 173 LYS A CA 1
ATOM 1424 C C . LYS A 1 173 ? -0.306 -1.100 5.650 1.00 95.44 173 LYS A C 1
ATOM 1426 O O . LYS A 1 173 ? -1.247 -0.710 4.961 1.00 95.44 173 LYS A O 1
ATOM 1431 N N . PRO A 1 174 ? 0.175 -0.347 6.666 1.00 95.19 174 PRO A N 1
ATOM 1432 C CA . PRO A 1 174 ? -0.388 0.967 6.985 1.00 95.19 174 PRO A CA 1
ATOM 1433 C C . PRO A 1 174 ? -0.291 1.976 5.839 1.00 95.19 174 PRO A C 1
ATOM 1435 O O . PRO A 1 174 ? -1.241 2.708 5.581 1.00 95.19 174 PRO A O 1
ATOM 1438 N N . PHE A 1 175 ? 0.827 1.978 5.109 1.00 94.69 175 PHE A N 1
ATOM 1439 C CA . PHE A 1 175 ? 1.013 2.856 3.957 1.00 94.69 175 PHE A CA 1
ATOM 1440 C C . PHE A 1 175 ? 0.048 2.505 2.822 1.00 94.69 175 PHE A C 1
ATOM 1442 O O . PHE A 1 175 ? -0.682 3.374 2.355 1.00 94.69 175 PHE A O 1
ATOM 1449 N N . VAL A 1 176 ? -0.020 1.235 2.416 1.00 96.06 176 VAL A N 1
ATOM 1450 C CA . VAL A 1 176 ? -0.956 0.793 1.365 1.00 96.06 176 VAL A CA 1
ATOM 1451 C C . VAL A 1 176 ? -2.406 1.038 1.787 1.00 96.06 176 VAL A C 1
ATOM 1453 O O . VAL A 1 176 ? -3.206 1.535 1.000 1.00 96.06 176 VAL A O 1
ATOM 1456 N N . GLY A 1 177 ? -2.744 0.749 3.043 1.00 96.06 177 GLY A N 1
ATOM 1457 C CA . GLY A 1 177 ? -4.087 0.960 3.570 1.00 96.06 177 GLY A CA 1
ATOM 1458 C C . GLY A 1 177 ? -4.497 2.424 3.669 1.00 96.06 177 GLY A C 1
ATOM 1459 O O . GLY A 1 177 ? -5.692 2.694 3.701 1.00 96.06 177 GLY A O 1
ATOM 1460 N N . SER A 1 178 ? -3.553 3.369 3.675 1.00 95.00 178 SER A N 1
ATOM 1461 C CA . SER A 1 178 ? -3.874 4.800 3.738 1.00 95.00 178 SER A CA 1
ATOM 1462 C C . SER A 1 178 ? -4.653 5.314 2.518 1.00 95.00 178 SER A C 1
ATOM 1464 O O . SER A 1 178 ? -5.279 6.367 2.599 1.00 95.00 178 SER A O 1
ATOM 1466 N N . PHE A 1 179 ? -4.665 4.550 1.418 1.00 96.00 179 PHE A N 1
ATOM 1467 C CA . PHE A 1 179 ? -5.459 4.825 0.216 1.00 96.00 179 PHE A CA 1
ATOM 1468 C C . PHE A 1 179 ? -6.906 4.303 0.303 1.00 96.00 179 PHE A C 1
ATOM 1470 O O . PHE A 1 179 ? -7.692 4.502 -0.619 1.00 96.00 179 PHE A O 1
ATOM 1477 N N . LEU A 1 180 ? -7.279 3.631 1.397 1.00 96.12 180 LEU A N 1
ATOM 1478 C CA . LEU A 1 180 ? -8.658 3.229 1.668 1.00 96.12 180 LEU A CA 1
ATOM 1479 C C . LEU A 1 180 ? -9.451 4.352 2.350 1.00 96.12 180 LEU A C 1
ATOM 1481 O O . LEU A 1 180 ? -8.873 5.205 3.030 1.00 96.12 180 LEU A O 1
ATOM 1485 N N . PRO A 1 181 ? -10.796 4.310 2.275 1.00 94.56 181 PRO A N 1
ATOM 1486 C CA . PRO A 1 181 ? -11.640 5.095 3.164 1.00 94.56 181 PRO A CA 1
ATOM 1487 C C . PRO A 1 181 ? -11.255 4.874 4.629 1.00 94.56 181 PRO A C 1
ATOM 1489 O O . PRO A 1 181 ? -10.919 3.763 5.042 1.00 94.56 181 PRO A O 1
ATOM 1492 N N . LYS A 1 182 ? -11.348 5.937 5.436 1.00 93.56 182 LYS A N 1
ATOM 1493 C CA . LYS A 1 182 ? -10.899 5.948 6.836 1.00 93.56 182 LYS A CA 1
ATOM 1494 C C . LYS A 1 182 ? -11.421 4.753 7.641 1.00 93.56 182 LYS A C 1
ATOM 1496 O O . LYS A 1 182 ? -10.656 4.123 8.364 1.00 93.56 182 LYS A O 1
ATOM 1501 N N . GLU A 1 183 ? -12.707 4.433 7.524 1.00 91.38 183 GLU A N 1
ATOM 1502 C CA . GLU A 1 183 ? -13.305 3.311 8.256 1.00 91.38 183 GLU A CA 1
ATOM 1503 C C . GLU A 1 183 ? -12.703 1.963 7.841 1.00 91.38 183 GLU A C 1
ATOM 1505 O O . GLU A 1 183 ? -12.312 1.179 8.705 1.00 91.38 183 GLU A O 1
ATOM 1510 N N . ASP A 1 184 ? -12.543 1.719 6.539 1.00 93.88 184 ASP A N 1
ATOM 1511 C CA . ASP A 1 184 ? -11.944 0.489 6.013 1.00 93.88 184 ASP A CA 1
ATOM 1512 C C . ASP A 1 184 ? -10.481 0.338 6.421 1.00 93.88 184 ASP A C 1
ATOM 1514 O O . ASP A 1 184 ? -10.064 -0.750 6.826 1.00 93.88 184 ASP A O 1
ATOM 1518 N N . TYR A 1 185 ? -9.718 1.434 6.361 1.00 95.69 185 TYR A N 1
ATOM 1519 C CA . TYR A 1 185 ? -8.328 1.473 6.802 1.00 95.69 185 TYR A CA 1
ATOM 1520 C C . TYR A 1 185 ? -8.201 0.994 8.249 1.00 95.69 185 TYR A C 1
ATOM 1522 O O . TYR A 1 185 ? -7.490 0.025 8.528 1.00 95.69 185 TYR A O 1
ATOM 1530 N N . TYR A 1 186 ? -8.928 1.629 9.174 1.00 95.31 186 TYR A N 1
ATOM 1531 C CA . TYR A 1 186 ? -8.840 1.273 10.587 1.00 95.31 186 TYR A CA 1
ATOM 1532 C C . TYR A 1 186 ? -9.392 -0.125 10.868 1.00 95.31 186 TYR A C 1
ATOM 1534 O O . TYR A 1 186 ? -8.767 -0.866 11.622 1.00 95.31 186 TYR A O 1
ATOM 1542 N N . ASN A 1 187 ? -10.490 -0.534 10.227 1.00 92.31 187 ASN A N 1
ATOM 1543 C CA . ASN A 1 187 ? -11.026 -1.887 10.381 1.00 92.31 187 ASN A CA 1
ATOM 1544 C C . ASN A 1 187 ? -10.000 -2.950 9.955 1.00 92.31 187 ASN A C 1
ATOM 1546 O O . ASN A 1 187 ? -9.706 -3.875 10.716 1.00 92.31 187 ASN A O 1
ATOM 1550 N N . LYS A 1 188 ? -9.392 -2.801 8.771 1.00 92.94 188 LYS A N 1
ATOM 1551 C CA . LYS A 1 188 ? -8.411 -3.762 8.246 1.00 92.94 188 LYS A CA 1
ATOM 1552 C C . LYS A 1 188 ? -7.131 -3.785 9.083 1.00 92.94 188 LYS A C 1
ATOM 1554 O O . LYS A 1 188 ? -6.613 -4.864 9.389 1.00 92.94 188 LYS A O 1
ATOM 1559 N N . ILE A 1 189 ? -6.634 -2.618 9.495 1.00 94.88 189 ILE A N 1
ATOM 1560 C CA . ILE A 1 189 ? -5.444 -2.521 10.346 1.00 94.88 189 ILE A CA 1
ATOM 1561 C C . ILE A 1 189 ? -5.701 -3.118 11.729 1.00 94.88 189 ILE A C 1
ATOM 1563 O O . ILE A 1 189 ? -4.880 -3.900 12.199 1.00 94.88 189 ILE A O 1
ATOM 1567 N N . CYS A 1 190 ? -6.842 -2.841 12.362 1.00 93.44 190 CYS A N 1
ATOM 1568 C CA . CYS A 1 190 ? -7.189 -3.439 13.650 1.00 93.44 190 CYS A CA 1
ATOM 1569 C C . CYS A 1 190 ? -7.270 -4.966 13.565 1.00 93.44 190 CYS A C 1
ATOM 1571 O O . CYS A 1 190 ? -6.682 -5.647 14.403 1.00 93.44 190 CYS A O 1
ATOM 1573 N N . CYS A 1 191 ? -7.905 -5.518 12.528 1.00 91.12 191 CYS A N 1
ATOM 1574 C CA . CYS A 1 191 ? -7.904 -6.965 12.299 1.00 91.12 191 CYS A CA 1
ATOM 1575 C C . CYS A 1 191 ? -6.484 -7.527 12.138 1.00 91.12 191 CYS A C 1
ATOM 1577 O O . CYS A 1 191 ? -6.184 -8.595 12.668 1.00 91.12 191 CYS A O 1
ATOM 1579 N N . THR A 1 192 ? -5.598 -6.797 11.455 1.00 92.31 192 THR A N 1
ATOM 1580 C CA . THR A 1 192 ? -4.190 -7.186 11.289 1.00 92.31 192 THR A CA 1
ATOM 1581 C C . THR A 1 192 ? -3.455 -7.184 12.634 1.00 92.31 192 THR A C 1
ATOM 1583 O O . THR A 1 192 ? -2.867 -8.192 13.011 1.00 92.31 192 THR A O 1
ATOM 1586 N N . ILE A 1 193 ? -3.571 -6.104 13.415 1.00 92.31 193 ILE A N 1
ATOM 1587 C CA . ILE A 1 193 ? -2.966 -5.976 14.753 1.00 92.31 193 ILE A CA 1
ATOM 1588 C C . ILE A 1 193 ? -3.390 -7.128 15.669 1.00 92.31 193 ILE A C 1
ATOM 1590 O O . ILE A 1 193 ? -2.569 -7.660 16.413 1.00 92.31 193 ILE A O 1
ATOM 1594 N N . LEU A 1 194 ? -4.664 -7.521 15.635 1.00 89.62 194 LEU A N 1
ATOM 1595 C CA . LEU A 1 194 ? -5.185 -8.579 16.502 1.00 89.62 194 LEU A CA 1
ATOM 1596 C C . LEU A 1 194 ? -4.726 -9.983 16.105 1.00 89.62 194 LEU A C 1
ATOM 1598 O O . LEU A 1 194 ? -4.689 -10.861 16.965 1.00 89.62 194 LEU A O 1
ATOM 1602 N N . ARG A 1 195 ? -4.377 -10.195 14.833 1.00 88.19 195 ARG A N 1
ATOM 1603 C CA . ARG A 1 195 ? -3.899 -11.485 14.312 1.00 88.19 195 ARG A CA 1
ATOM 1604 C C . ARG A 1 195 ? -2.372 -11.614 14.347 1.00 88.19 195 ARG A C 1
ATOM 1606 O O . ARG A 1 195 ? -1.867 -12.731 14.337 1.00 88.19 195 ARG A O 1
ATOM 1613 N N . SER A 1 196 ? -1.649 -10.499 14.419 1.00 89.25 196 SER A N 1
ATOM 1614 C CA . SER A 1 196 ? -0.185 -10.473 14.450 1.00 89.25 196 SER A CA 1
ATOM 1615 C C . SER A 1 196 ? 0.406 -10.778 15.840 1.00 89.25 196 SER A C 1
ATOM 1617 O O . SER A 1 196 ? -0.197 -10.436 16.862 1.00 89.25 196 SER A O 1
ATOM 1619 N N . PRO A 1 197 ? 1.616 -11.364 15.921 1.00 88.75 197 PRO A N 1
ATOM 1620 C CA . PRO A 1 197 ? 2.388 -11.485 17.159 1.00 88.75 197 PRO A CA 1
ATOM 1621 C C . PRO A 1 197 ? 2.861 -10.119 17.684 1.00 88.75 197 PRO A C 1
ATOM 1623 O O . PRO A 1 197 ? 2.898 -9.125 16.960 1.00 88.75 197 PRO A O 1
ATOM 1626 N N . SER A 1 198 ? 3.264 -10.057 18.958 1.00 85.62 198 SER A N 1
ATOM 1627 C CA . SER A 1 198 ? 3.606 -8.793 19.633 1.00 85.62 198 SER A CA 1
ATOM 1628 C C . SER A 1 198 ? 4.715 -7.983 18.949 1.00 85.62 198 SER A C 1
ATOM 1630 O O . SER A 1 198 ? 4.615 -6.759 18.904 1.00 85.62 198 SER A O 1
ATOM 1632 N N . SER A 1 199 ? 5.734 -8.632 18.376 1.00 87.50 199 SER A N 1
ATOM 1633 C CA . SER A 1 199 ? 6.811 -7.959 17.629 1.00 87.50 199 SER A CA 1
ATOM 1634 C C . SER A 1 199 ? 6.295 -7.226 16.385 1.00 87.50 199 SER A C 1
ATOM 1636 O O . SER A 1 199 ? 6.701 -6.098 16.110 1.00 87.50 199 SER A O 1
ATOM 1638 N N . GLU A 1 200 ? 5.359 -7.835 15.660 1.00 91.12 200 GLU A N 1
ATOM 1639 C CA . GLU A 1 200 ? 4.731 -7.250 14.475 1.00 91.12 200 GLU A CA 1
ATOM 1640 C C . GLU A 1 200 ? 3.756 -6.127 14.830 1.00 91.12 200 GLU A C 1
ATOM 1642 O O . GLU A 1 200 ? 3.743 -5.102 14.152 1.00 91.12 200 GLU A O 1
ATOM 1647 N N . LYS A 1 201 ? 2.988 -6.259 15.922 1.00 91.62 201 LYS A N 1
ATOM 1648 C CA . LYS A 1 201 ? 2.066 -5.203 16.387 1.00 91.62 201 LYS A CA 1
ATOM 1649 C C . LYS A 1 201 ? 2.777 -3.862 16.551 1.00 91.62 201 LYS A C 1
ATOM 1651 O O . LYS A 1 201 ? 2.246 -2.831 16.139 1.00 91.62 201 LYS A O 1
ATOM 1656 N N . VAL A 1 202 ? 3.981 -3.881 17.130 1.00 90.69 202 VAL A N 1
ATOM 1657 C CA . VAL A 1 202 ? 4.807 -2.678 17.308 1.00 90.69 202 VAL A CA 1
ATOM 1658 C C . VAL A 1 202 ? 5.157 -2.063 15.955 1.00 90.69 202 VAL A C 1
ATOM 1660 O O . VAL A 1 202 ? 4.944 -0.866 15.782 1.00 90.69 202 VAL A O 1
ATOM 1663 N N . ARG A 1 203 ? 5.614 -2.880 14.993 1.00 91.31 203 ARG A N 1
ATOM 1664 C CA . ARG A 1 203 ? 5.955 -2.434 13.632 1.00 91.31 203 ARG A CA 1
ATOM 1665 C C . ARG A 1 203 ? 4.763 -1.807 12.909 1.00 91.31 203 ARG A C 1
ATOM 1667 O O . ARG A 1 203 ? 4.904 -0.726 12.342 1.00 91.31 203 ARG A O 1
ATOM 1674 N N . ILE A 1 204 ? 3.580 -2.426 12.986 1.00 93.69 204 ILE A N 1
ATOM 1675 C CA . ILE A 1 204 ? 2.347 -1.873 12.397 1.00 93.69 204 ILE A CA 1
ATOM 1676 C C . ILE A 1 204 ? 2.070 -0.492 12.987 1.00 93.69 204 ILE A C 1
ATOM 1678 O O . ILE A 1 204 ? 1.971 0.481 12.245 1.00 93.69 204 ILE A O 1
ATOM 1682 N N . ILE A 1 205 ? 1.969 -0.401 14.319 1.00 91.69 205 ILE A N 1
ATOM 1683 C CA . ILE A 1 205 ? 1.601 0.837 15.018 1.00 91.69 205 ILE A CA 1
ATOM 1684 C C . ILE A 1 205 ? 2.618 1.945 14.725 1.00 91.69 205 ILE A C 1
ATOM 1686 O O . ILE A 1 205 ? 2.213 3.074 14.453 1.00 91.69 205 ILE A O 1
ATOM 1690 N N . SER A 1 206 ? 3.922 1.640 14.717 1.00 89.31 206 SER A N 1
ATOM 1691 C CA . SER A 1 206 ? 4.954 2.626 14.376 1.00 89.31 206 SER A CA 1
ATOM 1692 C C . SER A 1 206 ? 4.854 3.129 12.934 1.00 89.31 206 SER A C 1
ATOM 1694 O O . SER A 1 206 ? 5.175 4.286 12.670 1.00 89.31 206 SER A O 1
ATOM 1696 N N . SER A 1 207 ? 4.372 2.293 12.011 1.00 90.31 207 SER A N 1
ATOM 1697 C CA . SER A 1 207 ? 4.221 2.637 10.594 1.00 90.31 207 SER A CA 1
ATOM 1698 C C . SER A 1 207 ? 2.933 3.398 10.264 1.00 90.31 207 SER A C 1
ATOM 1700 O O . SER A 1 207 ? 2.822 3.943 9.168 1.00 90.31 207 SER A O 1
ATOM 1702 N N . MET A 1 208 ? 1.963 3.484 11.183 1.00 90.88 208 MET A N 1
ATOM 1703 C CA . MET A 1 208 ? 0.698 4.203 10.952 1.00 90.88 208 MET A CA 1
ATOM 1704 C C . MET A 1 208 ? 0.842 5.734 10.905 1.00 90.88 208 MET A C 1
ATOM 1706 O O . MET A 1 208 ? -0.112 6.414 10.531 1.00 90.88 208 MET A O 1
ATOM 1710 N N . GLY A 1 209 ? 1.998 6.295 11.281 1.00 83.75 209 GLY A N 1
ATOM 1711 C CA . GLY A 1 209 ? 2.205 7.745 11.322 1.00 83.75 209 GLY A CA 1
ATOM 1712 C C . GLY A 1 209 ? 1.291 8.429 12.345 1.00 83.75 209 GLY A C 1
ATOM 1713 O O . GLY A 1 209 ? 1.281 8.062 13.521 1.00 83.75 209 GLY A O 1
ATOM 1714 N N . THR A 1 210 ? 0.525 9.436 11.917 1.00 86.56 210 THR A N 1
ATOM 1715 C CA . THR A 1 210 ? -0.433 10.140 12.785 1.00 86.56 210 THR A CA 1
ATOM 1716 C C . THR A 1 210 ? -1.692 9.299 12.985 1.00 86.56 210 THR A C 1
ATOM 1718 O O . THR A 1 210 ? -2.488 9.109 12.069 1.00 86.56 210 THR A O 1
ATOM 1721 N N . ILE A 1 211 ? -1.895 8.817 14.210 1.00 90.69 211 ILE A N 1
ATOM 1722 C CA . ILE A 1 211 ? -3.011 7.935 14.558 1.00 90.69 211 ILE A CA 1
ATOM 1723 C C . ILE A 1 211 ? -4.195 8.754 15.086 1.00 90.69 211 ILE A C 1
ATOM 1725 O O . ILE A 1 211 ? -4.102 9.364 16.152 1.00 90.69 211 ILE A O 1
ATOM 1729 N N . ASP A 1 212 ? -5.348 8.678 14.413 1.00 91.31 212 ASP A N 1
ATOM 1730 C CA . ASP A 1 212 ? -6.640 8.981 15.037 1.00 91.31 212 ASP A CA 1
ATOM 1731 C C . ASP A 1 212 ? -6.961 7.899 16.075 1.00 91.31 212 ASP A C 1
ATOM 1733 O O . ASP A 1 212 ? -7.453 6.811 15.756 1.00 91.31 212 ASP A O 1
ATOM 1737 N N . LYS A 1 213 ? -6.633 8.193 17.337 1.00 91.00 213 LYS A N 1
ATOM 1738 C CA . LYS A 1 213 ? -6.824 7.262 18.452 1.00 91.00 213 LYS A CA 1
ATOM 1739 C C . LYS A 1 213 ? -8.297 6.875 18.592 1.00 91.00 213 LYS A C 1
ATOM 1741 O O . LYS A 1 213 ? -8.583 5.702 18.809 1.00 91.00 213 LYS A O 1
ATOM 1746 N N . THR A 1 214 ? -9.227 7.818 18.445 1.00 90.00 214 THR A N 1
ATOM 1747 C CA . THR A 1 214 ? -10.672 7.567 18.574 1.00 90.00 214 THR A CA 1
ATOM 1748 C C . THR A 1 214 ? -11.134 6.533 17.564 1.00 90.00 214 THR A C 1
ATOM 1750 O O . THR A 1 214 ? -11.712 5.511 17.944 1.00 90.00 214 THR A O 1
ATOM 1753 N N . GLN A 1 215 ? -10.837 6.761 16.285 1.00 91.81 215 GLN A N 1
ATOM 1754 C CA . GLN A 1 215 ? -11.235 5.830 15.237 1.00 91.81 215 GLN A CA 1
ATOM 1755 C C . GLN A 1 215 ? -10.525 4.479 15.383 1.00 91.81 215 GLN A C 1
ATOM 1757 O O . GLN A 1 215 ? -11.167 3.439 15.205 1.00 91.81 215 GLN A O 1
ATOM 1762 N N . LEU A 1 216 ? -9.239 4.477 15.756 1.00 93.25 216 LEU A N 1
ATOM 1763 C CA . LEU A 1 216 ? -8.492 3.248 16.012 1.00 93.25 216 LEU A CA 1
ATOM 1764 C C . LEU A 1 216 ? -9.159 2.418 17.109 1.00 93.25 216 LEU A C 1
ATOM 1766 O O . LEU A 1 216 ? -9.425 1.246 16.884 1.00 93.25 216 LEU A O 1
ATOM 1770 N N . TYR A 1 217 ? -9.457 2.997 18.275 1.00 91.69 217 TYR A N 1
ATOM 1771 C CA . TYR A 1 217 ? -10.033 2.235 19.388 1.00 91.69 217 TYR A CA 1
ATOM 1772 C C . TYR A 1 217 ? -11.455 1.780 19.128 1.00 91.69 217 TYR A C 1
ATOM 1774 O O . TYR A 1 217 ? -11.804 0.664 19.506 1.00 91.69 217 TYR A O 1
ATOM 1782 N N . ARG A 1 218 ? -12.255 2.598 18.444 1.00 90.25 218 ARG A N 1
ATOM 1783 C CA . ARG A 1 218 ? -13.588 2.187 18.007 1.00 90.25 218 ARG A CA 1
ATOM 1784 C C . ARG A 1 218 ? -13.506 0.961 17.094 1.00 90.25 218 ARG A C 1
ATOM 1786 O O . ARG A 1 218 ? -14.184 -0.030 17.341 1.00 90.25 218 ARG A O 1
ATOM 1793 N N . SER A 1 219 ? -12.631 1.003 16.090 1.00 92.25 219 SER A N 1
ATOM 1794 C CA . SER A 1 219 ? -12.433 -0.105 15.143 1.00 92.25 219 SER A CA 1
ATOM 1795 C C . SER A 1 219 ? -11.800 -1.323 15.824 1.00 92.25 219 SER A C 1
ATOM 1797 O O . SER A 1 219 ? -12.190 -2.456 15.557 1.00 92.25 219 SER A O 1
ATOM 1799 N N . LEU A 1 220 ? -10.879 -1.099 16.766 1.00 91.81 220 LEU A N 1
ATOM 1800 C CA . LEU A 1 220 ? -10.222 -2.143 17.545 1.00 91.81 220 LEU A CA 1
ATOM 1801 C C . LEU A 1 220 ? -11.216 -2.878 18.435 1.00 91.81 220 LEU A C 1
ATOM 1803 O O . LEU A 1 220 ? -11.178 -4.098 18.457 1.00 91.81 220 LEU A O 1
ATOM 1807 N N . LEU A 1 221 ? -12.102 -2.166 19.137 1.00 91.06 221 LEU A N 1
ATOM 1808 C CA . LEU A 1 221 ? -13.150 -2.770 19.960 1.00 91.06 221 LEU A CA 1
ATOM 1809 C C . LEU A 1 221 ? -14.135 -3.564 19.097 1.00 91.06 221 LEU A C 1
ATOM 1811 O O . LEU A 1 221 ? -14.432 -4.707 19.429 1.00 91.06 221 LEU A O 1
ATOM 1815 N N . CYS A 1 222 ? -14.576 -3.021 17.958 1.00 88.94 222 CYS A N 1
ATOM 1816 C CA . CYS A 1 222 ? -15.394 -3.782 17.011 1.00 88.94 222 CYS A CA 1
ATOM 1817 C C . CYS A 1 222 ? -14.677 -5.069 16.565 1.00 88.94 222 CYS A C 1
ATOM 1819 O O . CYS A 1 222 ? -15.224 -6.159 16.718 1.00 88.94 222 CYS A O 1
ATOM 1821 N N . ALA A 1 223 ? -13.431 -4.972 16.092 1.00 89.44 223 ALA A N 1
ATOM 1822 C CA . ALA A 1 223 ? -12.647 -6.125 15.646 1.00 89.44 223 ALA A CA 1
ATOM 1823 C C . ALA A 1 223 ? -12.346 -7.117 16.786 1.00 89.44 223 ALA A C 1
ATOM 1825 O O . ALA A 1 223 ? -12.291 -8.330 16.560 1.00 89.44 223 ALA A O 1
ATOM 1826 N N . TRP A 1 224 ? -12.190 -6.619 18.018 1.00 89.94 224 TRP A N 1
ATOM 1827 C CA . TRP A 1 224 ? -11.961 -7.421 19.219 1.00 89.94 224 TRP A CA 1
ATOM 1828 C C . TRP A 1 224 ? -13.100 -8.404 19.458 1.00 89.94 224 TRP A C 1
ATOM 1830 O O . TRP A 1 224 ? -12.848 -9.571 19.750 1.00 89.94 224 TRP A O 1
ATOM 1840 N N . PHE A 1 225 ? -14.329 -7.915 19.293 1.00 87.50 225 PHE A N 1
ATOM 1841 C CA . PHE A 1 225 ? -15.565 -8.636 19.571 1.00 87.50 225 PHE A CA 1
ATOM 1842 C C . PHE A 1 225 ? -16.193 -9.315 18.337 1.00 87.50 225 PHE A C 1
ATOM 1844 O O . PHE A 1 225 ? -17.233 -9.951 18.475 1.00 87.50 225 PHE A O 1
ATOM 1851 N N . SER A 1 226 ? -15.590 -9.190 17.147 1.00 81.88 226 SER A N 1
ATOM 1852 C CA . SER A 1 226 ? -16.126 -9.769 15.899 1.00 81.88 226 SER A CA 1
ATOM 1853 C C . SER A 1 226 ? -15.648 -11.200 15.612 1.00 81.88 226 SER A C 1
ATOM 1855 O O . SER A 1 226 ? -16.419 -11.984 15.079 1.00 81.88 226 SER A O 1
ATOM 1857 N N . ASP A 1 227 ? -14.410 -11.552 15.986 1.00 64.19 227 ASP A N 1
ATOM 1858 C CA . ASP A 1 227 ? -13.800 -12.870 15.729 1.00 64.19 227 ASP A CA 1
ATOM 1859 C C . ASP A 1 227 ? -13.111 -13.403 16.998 1.00 64.19 227 ASP A C 1
ATOM 1861 O O . ASP A 1 227 ? -12.285 -12.699 17.585 1.00 64.19 227 ASP A O 1
ATOM 1865 N N . ASP A 1 228 ? -13.361 -14.668 17.361 1.00 64.50 228 ASP A N 1
ATOM 1866 C CA . ASP A 1 228 ? -12.560 -15.446 18.330 1.00 64.50 228 ASP A CA 1
ATOM 1867 C C . ASP A 1 228 ? -12.392 -14.777 19.722 1.00 64.50 228 ASP A C 1
ATOM 1869 O O . ASP A 1 228 ? -11.329 -14.828 20.351 1.00 64.50 228 ASP A O 1
ATOM 1873 N N . VAL A 1 229 ? -13.462 -14.138 20.219 1.00 62.16 229 VAL A N 1
ATOM 1874 C CA . VAL A 1 229 ? -13.471 -13.322 21.455 1.00 62.16 229 VAL A CA 1
ATOM 1875 C C . VAL A 1 229 ? -12.944 -14.085 22.675 1.00 62.16 229 VAL A C 1
ATOM 1877 O O . VAL A 1 229 ? -12.223 -13.523 23.498 1.00 62.16 229 VAL A O 1
ATOM 1880 N N . GLU A 1 230 ? -13.244 -15.381 22.770 1.00 60.25 230 GLU A N 1
ATOM 1881 C CA . GLU A 1 230 ? -12.907 -16.222 23.925 1.00 60.25 230 GLU A CA 1
ATOM 1882 C C . GLU A 1 230 ? -11.397 -16.427 24.129 1.00 60.25 230 GLU A C 1
ATOM 1884 O O . GLU A 1 230 ? -10.958 -16.718 25.242 1.00 60.25 230 GLU A O 1
ATOM 1889 N N . LYS A 1 231 ? -10.576 -16.241 23.086 1.00 69.25 231 LYS A N 1
ATOM 1890 C CA . LYS A 1 231 ? -9.116 -16.422 23.175 1.00 69.25 231 LYS A CA 1
ATOM 1891 C C . LYS A 1 231 ? -8.371 -15.162 23.616 1.00 69.25 231 LYS A C 1
ATOM 1893 O O . LYS A 1 231 ? -7.182 -15.241 23.922 1.00 69.25 231 LYS A O 1
ATOM 1898 N N . ARG A 1 232 ? -9.029 -14.000 23.630 1.00 77.44 232 ARG A N 1
ATOM 1899 C CA . ARG A 1 232 ? -8.367 -12.699 23.797 1.00 77.44 232 ARG A CA 1
ATOM 1900 C C . ARG A 1 232 ? -8.508 -12.183 25.225 1.00 77.44 232 ARG A C 1
ATOM 1902 O O . ARG A 1 232 ? -9.612 -12.113 25.763 1.00 77.44 232 ARG A O 1
ATOM 1909 N N . ARG A 1 233 ? -7.394 -11.789 25.852 1.00 81.56 233 ARG A N 1
ATOM 1910 C CA . ARG A 1 233 ? -7.389 -11.322 27.247 1.00 81.56 233 ARG A CA 1
ATOM 1911 C C . ARG A 1 233 ? -7.373 -9.801 27.324 1.00 81.56 233 ARG A C 1
ATOM 1913 O O . ARG A 1 233 ? -6.736 -9.122 26.523 1.00 81.56 233 ARG A O 1
ATOM 1920 N N . PHE A 1 234 ? -8.003 -9.256 28.364 1.00 86.19 234 PHE A N 1
ATOM 1921 C CA . PHE A 1 234 ? -7.977 -7.813 28.626 1.00 86.19 234 PHE A CA 1
ATOM 1922 C C . PHE A 1 234 ? -6.549 -7.270 28.844 1.00 86.19 234 PHE A C 1
ATOM 1924 O O . PHE A 1 234 ? -6.273 -6.114 28.531 1.00 86.19 234 PHE A O 1
ATOM 1931 N N . SER A 1 235 ? -5.616 -8.102 29.327 1.00 85.25 235 SER A N 1
ATOM 1932 C CA . SER A 1 235 ? -4.189 -7.757 29.420 1.00 85.25 235 SER A CA 1
ATOM 1933 C C . SER A 1 235 ? -3.610 -7.327 28.074 1.00 85.25 235 SER A C 1
ATOM 1935 O O . SER A 1 235 ? -2.935 -6.304 27.998 1.00 85.25 235 SER A O 1
ATOM 1937 N N . ASP A 1 236 ? -3.938 -8.056 27.011 1.00 85.50 236 ASP A N 1
ATOM 1938 C CA . ASP A 1 236 ? -3.386 -7.835 25.675 1.00 85.50 236 ASP A CA 1
ATOM 1939 C C . ASP A 1 236 ? -3.963 -6.537 25.084 1.00 85.50 236 ASP A C 1
ATOM 1941 O O . ASP A 1 236 ? -3.283 -5.775 24.395 1.00 85.50 236 ASP A O 1
ATOM 1945 N N . PHE A 1 237 ? -5.217 -6.230 25.426 1.00 88.56 237 PHE A N 1
ATOM 1946 C CA . PHE A 1 237 ? -5.853 -4.961 25.089 1.00 88.56 237 PHE A CA 1
ATOM 1947 C C . PHE A 1 237 ? -5.173 -3.777 25.797 1.00 88.56 237 PHE A C 1
ATOM 1949 O O . PHE A 1 237 ? -4.889 -2.749 25.179 1.00 88.56 237 PHE A O 1
ATOM 1956 N N . MET A 1 238 ? -4.829 -3.935 27.078 1.00 87.81 238 MET A N 1
ATOM 1957 C CA . MET A 1 238 ? -4.080 -2.930 27.840 1.00 87.81 238 MET A CA 1
ATOM 1958 C C . MET A 1 238 ? -2.660 -2.719 27.299 1.00 87.81 238 MET A C 1
ATOM 1960 O O . MET A 1 238 ? -2.157 -1.594 27.327 1.00 87.81 238 MET A O 1
ATOM 1964 N N . GLU A 1 239 ? -2.004 -3.763 26.791 1.00 88.75 239 GLU A N 1
ATOM 1965 C CA . GLU A 1 239 ? -0.716 -3.634 26.101 1.00 88.75 239 GLU A CA 1
ATOM 1966 C C . GLU A 1 239 ? -0.841 -2.790 24.831 1.00 88.75 239 GLU A C 1
ATOM 1968 O O . GLU A 1 239 ? -0.064 -1.851 24.648 1.00 88.75 239 GLU A O 1
ATOM 1973 N N . LEU A 1 240 ? -1.873 -3.022 24.013 1.00 89.88 240 LEU A N 1
ATOM 1974 C CA . LEU A 1 240 ? -2.165 -2.179 22.848 1.00 89.88 240 LEU A CA 1
ATOM 1975 C C . LEU A 1 240 ? -2.424 -0.718 23.246 1.00 89.88 240 LEU A C 1
ATOM 1977 O O . LEU A 1 240 ? -1.927 0.201 22.594 1.00 89.88 240 LEU A O 1
ATOM 1981 N N . MET A 1 241 ? -3.141 -0.480 24.349 1.00 89.75 241 MET A N 1
ATOM 1982 C CA . MET A 1 241 ? -3.336 0.868 24.906 1.00 89.75 241 MET A CA 1
ATOM 1983 C C . MET A 1 241 ? -2.032 1.561 25.302 1.00 89.75 241 MET A C 1
ATOM 1985 O O . MET A 1 241 ? -1.882 2.772 25.101 1.00 89.75 241 MET A O 1
ATOM 1989 N N . LYS A 1 242 ? -1.077 0.811 25.854 1.00 88.88 242 LYS A N 1
ATOM 1990 C CA . LYS A 1 242 ? 0.250 1.339 26.189 1.00 88.88 242 LYS A CA 1
ATOM 1991 C C . LYS A 1 242 ? 1.050 1.660 24.928 1.00 88.88 242 LYS A C 1
ATOM 1993 O O . LYS A 1 242 ? 1.631 2.741 24.859 1.00 88.88 242 LYS A O 1
ATOM 1998 N N . LEU A 1 243 ? 1.031 0.774 23.931 1.00 89.44 243 LEU A N 1
ATOM 1999 C CA . LEU A 1 243 ? 1.760 0.950 22.671 1.00 89.44 243 LEU A CA 1
ATOM 2000 C C . LEU A 1 243 ? 1.319 2.206 21.906 1.00 89.44 243 LEU A C 1
ATOM 2002 O O . LEU A 1 243 ? 2.161 2.975 21.450 1.00 89.44 243 LEU A O 1
ATOM 2006 N N . VAL A 1 244 ? 0.013 2.469 21.833 1.00 88.94 244 VAL A N 1
ATOM 2007 C CA . VAL A 1 244 ? -0.554 3.647 21.142 1.00 88.94 244 VAL A CA 1
ATOM 2008 C C . VAL A 1 244 ? -0.483 4.927 21.999 1.00 88.94 244 VAL A C 1
ATOM 2010 O O . VAL A 1 244 ? -0.803 6.020 21.532 1.00 88.94 244 VAL A O 1
ATOM 2013 N N . LYS A 1 245 ? -0.029 4.832 23.259 1.00 88.31 245 LYS A N 1
ATOM 2014 C CA . LYS A 1 245 ? 0.081 5.956 24.209 1.00 88.31 245 LYS A CA 1
ATOM 2015 C C . LYS A 1 245 ? -1.259 6.677 24.422 1.00 88.31 245 LYS A C 1
ATOM 2017 O O . LYS A 1 245 ? -1.411 7.878 24.171 1.00 88.31 245 LYS A O 1
ATOM 2022 N N . VAL A 1 246 ? -2.251 5.927 24.899 1.00 84.62 246 VAL A N 1
ATOM 2023 C CA . VAL A 1 246 ? -3.580 6.459 25.236 1.00 84.62 246 VAL A CA 1
ATOM 2024 C C . VAL A 1 246 ? -3.521 7.405 26.436 1.00 84.62 246 VAL A C 1
ATOM 2026 O O . VAL A 1 246 ? -2.999 7.063 27.508 1.00 84.62 246 VAL A O 1
ATOM 2029 N N . GLU A 1 247 ? -4.124 8.579 26.257 1.00 85.81 247 GLU A N 1
ATOM 2030 C CA . GLU A 1 247 ? -4.273 9.618 27.275 1.00 85.81 247 GLU A CA 1
ATOM 2031 C C . GLU A 1 247 ? -5.212 9.192 28.399 1.00 85.81 247 GLU A C 1
ATOM 2033 O O . GLU A 1 247 ? -6.162 8.440 28.191 1.00 85.81 247 GLU A O 1
ATOM 2038 N N . LYS A 1 248 ? -4.963 9.698 29.611 1.00 81.75 248 LYS A N 1
ATOM 2039 C CA . LYS A 1 248 ? -5.721 9.317 30.811 1.00 81.75 248 LYS A CA 1
ATOM 2040 C C . LYS A 1 248 ? -7.234 9.532 30.650 1.00 81.75 248 LYS A C 1
ATOM 2042 O O . LYS A 1 248 ? -7.993 8.689 31.116 1.00 81.75 248 LYS A O 1
ATOM 2047 N N . SER A 1 249 ? -7.643 10.609 29.978 1.00 79.94 249 SER A N 1
ATOM 2048 C CA . SER A 1 249 ? -9.045 10.948 29.687 1.00 79.94 249 SER A CA 1
ATOM 2049 C C . SER A 1 249 ? -9.753 9.863 28.870 1.00 79.94 249 SER A C 1
ATOM 2051 O O . SER A 1 249 ? -10.842 9.431 29.227 1.00 79.94 249 SER A O 1
ATOM 2053 N N . MET A 1 250 ? -9.100 9.354 27.824 1.00 86.50 250 MET A N 1
ATOM 2054 C CA . MET A 1 250 ? -9.680 8.391 26.886 1.00 86.50 250 MET A CA 1
ATOM 2055 C C . MET A 1 250 ? -9.684 6.949 27.414 1.00 86.50 250 MET A C 1
ATOM 2057 O O . MET A 1 250 ? -10.509 6.133 27.005 1.00 86.50 250 MET A O 1
ATOM 2061 N N . ARG A 1 251 ? -8.783 6.613 28.351 1.00 86.62 251 ARG A N 1
ATOM 2062 C CA . ARG A 1 251 ? -8.702 5.255 28.928 1.00 86.62 251 ARG A CA 1
ATOM 2063 C C . ARG A 1 251 ? -10.038 4.790 29.483 1.00 86.62 251 ARG A C 1
ATOM 2065 O O . ARG A 1 251 ? -10.377 3.625 29.328 1.00 86.62 251 ARG A O 1
ATOM 2072 N N . MET A 1 252 ? -10.788 5.695 30.102 1.00 84.12 252 MET A N 1
ATOM 2073 C CA . MET A 1 252 ? -12.066 5.351 30.705 1.00 84.12 252 MET A CA 1
ATOM 2074 C C . MET A 1 252 ? -13.129 4.971 29.700 1.00 84.12 252 MET A C 1
ATOM 2076 O O . MET A 1 252 ? -13.788 3.951 29.874 1.00 84.12 252 MET A O 1
ATOM 2080 N N . GLU A 1 253 ? -13.244 5.736 28.625 1.00 86.44 253 GLU A N 1
ATOM 2081 C CA . GLU A 1 253 ? -14.183 5.428 27.553 1.00 86.44 253 GLU A CA 1
ATOM 2082 C C . GLU A 1 253 ? -13.832 4.108 26.865 1.00 86.44 253 GLU A C 1
ATOM 2084 O O . GLU A 1 253 ? -14.715 3.315 26.553 1.00 86.44 253 GLU A O 1
ATOM 2089 N N . ILE A 1 254 ? -12.537 3.835 26.685 1.00 89.62 254 ILE A N 1
ATOM 2090 C CA . ILE A 1 254 ? -12.056 2.578 26.108 1.00 89.62 254 ILE A CA 1
ATOM 2091 C C . ILE A 1 254 ? -12.416 1.387 27.006 1.00 89.62 254 ILE A C 1
ATOM 2093 O O . ILE A 1 254 ? -12.917 0.373 26.521 1.00 89.62 254 ILE A O 1
ATOM 2097 N N . VAL A 1 255 ? -12.184 1.505 28.316 1.00 88.75 255 VAL A N 1
ATOM 2098 C CA . VAL A 1 255 ? -12.497 0.441 29.278 1.00 88.75 255 VAL A CA 1
ATOM 2099 C C . VAL A 1 255 ? -14.006 0.227 29.393 1.00 88.75 255 VAL A C 1
ATOM 2101 O O . VAL A 1 255 ? -14.455 -0.917 29.395 1.00 88.75 255 VAL A O 1
ATOM 2104 N N . ASN A 1 256 ? -14.802 1.296 29.425 1.00 86.69 256 ASN A N 1
ATOM 2105 C CA . ASN A 1 256 ? -16.256 1.177 29.411 1.00 86.69 256 ASN A CA 1
ATOM 2106 C C . ASN A 1 256 ? -16.758 0.541 28.108 1.00 86.69 256 ASN A C 1
ATOM 2108 O O . ASN A 1 256 ? -17.620 -0.335 28.152 1.00 86.69 256 ASN A O 1
ATOM 2112 N N . GLY A 1 257 ? -16.175 0.909 26.963 1.00 89.69 257 GLY A N 1
ATOM 2113 C CA . GLY A 1 257 ? -16.440 0.266 25.678 1.00 89.69 257 GLY A CA 1
ATOM 2114 C C . GLY A 1 257 ? -16.122 -1.231 25.713 1.00 89.69 257 GLY A C 1
ATOM 2115 O O . GLY A 1 257 ? -16.938 -2.041 25.280 1.00 89.69 257 GLY A O 1
ATOM 2116 N N . TYR A 1 258 ? -15.003 -1.627 26.322 1.00 91.31 258 TYR A N 1
ATOM 2117 C CA . TYR A 1 258 ? -14.662 -3.037 26.525 1.00 91.31 258 TYR A CA 1
ATOM 2118 C C . TYR A 1 258 ? -15.675 -3.760 27.428 1.00 91.31 258 TYR A C 1
ATOM 2120 O O . TYR A 1 258 ? -16.161 -4.833 27.073 1.00 91.31 258 TYR A O 1
ATOM 2128 N N . LEU A 1 259 ? -16.044 -3.168 28.572 1.00 90.44 259 LEU A N 1
ATOM 2129 C CA . LEU A 1 259 ? -17.064 -3.717 29.474 1.00 90.44 259 LEU A CA 1
ATOM 2130 C C . LEU A 1 259 ? -18.415 -3.877 28.775 1.00 90.44 259 LEU A C 1
ATOM 2132 O O . LEU A 1 259 ? -19.064 -4.904 28.948 1.00 90.44 259 LEU A O 1
ATOM 2136 N N . SER A 1 260 ? -18.824 -2.896 27.968 1.00 89.75 260 SER A N 1
ATOM 2137 C CA . SER A 1 260 ? -20.062 -2.969 27.190 1.00 89.75 260 SER A CA 1
ATOM 2138 C C . SER A 1 260 ? -20.048 -4.162 26.229 1.00 89.75 260 SER A C 1
ATOM 2140 O O . SER A 1 260 ? -21.040 -4.880 26.142 1.00 89.75 260 SER A O 1
ATOM 2142 N N . GLY A 1 261 ? -18.903 -4.434 25.589 1.00 90.38 261 GLY A N 1
ATOM 2143 C CA . GLY A 1 261 ? -18.715 -5.591 24.720 1.00 90.38 261 GLY A CA 1
ATOM 2144 C C . GLY A 1 261 ? -18.785 -6.913 25.477 1.00 90.38 261 GLY A C 1
ATOM 2145 O O . GLY A 1 261 ? -19.491 -7.819 25.042 1.00 90.38 261 GLY A O 1
ATOM 2146 N N . LEU A 1 262 ? -18.153 -7.008 26.653 1.00 91.44 262 LEU A N 1
ATOM 2147 C CA . LEU A 1 262 ? -18.278 -8.190 27.516 1.00 91.44 262 LEU A CA 1
ATOM 2148 C C . LEU A 1 262 ? -19.730 -8.445 27.932 1.00 91.44 262 LEU A C 1
ATOM 2150 O O . LEU A 1 262 ? -20.177 -9.590 27.938 1.00 91.44 262 LEU A O 1
ATOM 2154 N N . VAL A 1 263 ? -20.461 -7.388 28.297 1.00 91.06 263 VAL A N 1
ATOM 2155 C CA . VAL A 1 263 ? -21.871 -7.493 28.684 1.00 91.06 263 VAL A CA 1
ATOM 2156 C C . VAL A 1 263 ? -22.712 -7.929 27.491 1.00 91.06 263 VAL A C 1
ATOM 2158 O O . VAL A 1 263 ? -23.479 -8.877 27.628 1.00 91.06 263 VAL A O 1
ATOM 2161 N N . TYR A 1 264 ? -22.545 -7.298 26.329 1.00 90.62 264 TYR A N 1
ATOM 2162 C CA . TYR A 1 264 ? -23.266 -7.651 25.106 1.00 90.62 264 TYR A CA 1
ATOM 2163 C C . TYR A 1 264 ? -23.069 -9.129 24.731 1.00 90.62 264 TYR A C 1
ATOM 2165 O O . TYR A 1 264 ? -24.040 -9.847 24.535 1.00 90.62 264 TYR A O 1
ATOM 2173 N N . HIS A 1 265 ? -21.828 -9.623 24.761 1.00 89.12 265 HIS A N 1
ATOM 2174 C CA . HIS A 1 265 ? -21.498 -11.029 24.476 1.00 89.12 265 HIS A CA 1
ATOM 2175 C C . HIS A 1 265 ? -21.724 -11.987 25.656 1.00 89.12 265 HIS A C 1
ATOM 2177 O O . HIS A 1 265 ? -21.264 -13.125 25.632 1.00 89.12 265 HIS A O 1
ATOM 2183 N N . ARG A 1 266 ? -22.409 -11.547 26.722 1.00 88.94 266 ARG A N 1
ATOM 2184 C CA . ARG A 1 266 ? -22.714 -12.348 27.926 1.00 88.94 266 ARG A CA 1
ATOM 2185 C C . ARG A 1 266 ? -21.478 -12.974 28.604 1.00 88.94 266 ARG A C 1
ATOM 2187 O O . ARG A 1 266 ? -21.599 -13.933 29.367 1.00 88.94 266 ARG A O 1
ATOM 2194 N N . MET A 1 267 ? -20.293 -12.382 28.442 1.00 89.50 267 MET A N 1
ATOM 2195 C CA . MET A 1 267 ? -19.043 -12.775 29.113 1.00 89.50 267 MET A CA 1
ATOM 2196 C C . MET A 1 267 ? -19.004 -12.278 30.570 1.00 89.50 267 MET A C 1
ATOM 2198 O O . MET A 1 267 ? -18.086 -11.582 31.014 1.00 89.50 267 MET A O 1
ATOM 2202 N N . LEU A 1 268 ? -20.035 -12.633 31.342 1.00 90.12 268 LEU A N 1
ATOM 2203 C CA . LEU A 1 268 ? -20.313 -12.077 32.667 1.00 90.12 268 LEU A CA 1
ATOM 2204 C C . LEU A 1 268 ? -19.222 -12.382 33.702 1.00 90.12 268 LEU A C 1
ATOM 2206 O O . LEU A 1 268 ? -19.010 -11.597 34.623 1.00 90.12 268 LEU A O 1
ATOM 2210 N N . GLY A 1 269 ? -18.510 -13.504 33.560 1.00 89.06 269 GLY A N 1
ATOM 2211 C CA 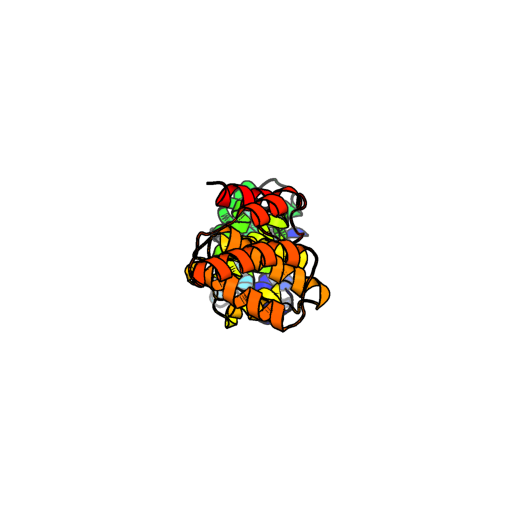. GLY A 1 269 ? -17.388 -13.853 34.434 1.00 89.06 269 GLY A CA 1
ATOM 2212 C C . GLY A 1 269 ? -16.243 -12.841 34.346 1.00 89.06 269 GLY A C 1
ATOM 2213 O O . GLY A 1 269 ? -15.801 -12.322 35.372 1.00 89.06 269 GLY A O 1
ATOM 2214 N N . GLU A 1 270 ? -15.812 -12.522 33.125 1.00 89.31 270 GLU A N 1
ATOM 2215 C CA . GLU A 1 270 ? -14.758 -11.535 32.866 1.00 89.31 270 GLU A CA 1
ATOM 2216 C C . GLU A 1 270 ? -15.230 -10.113 33.175 1.00 89.31 270 GLU A C 1
ATOM 2218 O O . GLU A 1 270 ? -14.492 -9.343 33.792 1.00 89.31 270 GLU A O 1
ATOM 2223 N N . PHE A 1 271 ? -16.492 -9.792 32.865 1.00 92.75 271 PHE A N 1
ATOM 2224 C CA . PHE A 1 271 ? -17.106 -8.523 33.261 1.00 92.75 271 PHE A CA 1
ATOM 2225 C C . PHE A 1 271 ? -17.013 -8.302 34.777 1.00 92.75 271 PHE A C 1
ATOM 2227 O O . PHE A 1 271 ? -16.533 -7.259 35.218 1.00 92.75 271 PHE A O 1
ATOM 2234 N N . MET A 1 272 ? -17.422 -9.291 35.583 1.00 92.25 272 MET A N 1
ATOM 2235 C CA . MET A 1 272 ? -17.404 -9.181 37.046 1.00 92.25 272 MET A CA 1
ATOM 2236 C C . MET A 1 272 ? -15.989 -8.946 37.581 1.00 92.25 272 MET A C 1
ATOM 2238 O O . MET A 1 272 ? -15.803 -8.077 38.432 1.00 92.25 272 MET A O 1
ATOM 2242 N N . LYS A 1 273 ? -14.995 -9.687 37.068 1.00 90.94 273 LYS A N 1
ATOM 2243 C CA . LYS A 1 273 ? -13.587 -9.527 37.461 1.00 90.94 273 LYS A CA 1
ATOM 2244 C C . LYS A 1 273 ? -13.087 -8.117 37.151 1.00 90.94 273 LYS A C 1
ATOM 2246 O O . LYS A 1 273 ? -12.513 -7.469 38.027 1.00 90.94 273 LYS A O 1
ATOM 2251 N N . LEU A 1 274 ? -13.301 -7.642 35.923 1.00 90.31 274 LEU A N 1
ATOM 2252 C CA . LEU A 1 274 ? -12.790 -6.349 35.473 1.00 90.31 274 LEU A CA 1
ATOM 2253 C C . LEU A 1 274 ? -13.490 -5.181 36.181 1.00 90.31 274 LEU A C 1
ATOM 2255 O O . LEU A 1 274 ? -12.827 -4.266 36.673 1.00 90.31 274 LEU A O 1
ATOM 2259 N N . PHE A 1 275 ? -14.818 -5.235 36.302 1.00 90.12 275 PHE A N 1
ATOM 2260 C CA . PHE A 1 275 ? -15.595 -4.181 36.951 1.00 90.12 275 PHE A CA 1
ATOM 2261 C C . PHE A 1 275 ? -15.281 -4.062 38.449 1.00 90.12 275 PHE A C 1
ATOM 2263 O O . PHE A 1 275 ? -15.193 -2.952 38.975 1.00 90.12 275 PHE A O 1
ATOM 2270 N N . GLU A 1 276 ? -15.043 -5.179 39.149 1.00 89.75 276 GLU A N 1
ATOM 2271 C CA . GLU A 1 276 ? -14.622 -5.142 40.554 1.00 89.75 276 GLU A CA 1
ATOM 2272 C C . GLU A 1 276 ? -13.274 -4.423 40.730 1.00 89.75 276 GLU A C 1
ATOM 2274 O O . GLU A 1 276 ? -13.128 -3.609 41.646 1.00 89.75 276 GLU A O 1
ATOM 2279 N N . HIS A 1 277 ? -12.308 -4.672 39.838 1.00 87.00 277 HIS A N 1
ATOM 2280 C CA . HIS A 1 277 ? -11.017 -3.976 39.857 1.00 87.00 277 HIS A CA 1
ATOM 2281 C C . HIS A 1 277 ? -11.180 -2.470 39.633 1.00 87.00 277 HIS A C 1
ATOM 2283 O O . HIS A 1 277 ? -10.602 -1.676 40.375 1.00 87.00 277 HIS A O 1
ATOM 2289 N N . MET A 1 278 ? -12.007 -2.065 38.667 1.00 84.50 278 MET A N 1
ATOM 2290 C CA . MET A 1 278 ? -12.296 -0.647 38.427 1.00 84.50 278 MET A CA 1
ATOM 2291 C C . MET A 1 278 ? -12.961 0.029 39.624 1.00 84.50 278 MET A C 1
ATOM 2293 O O . MET A 1 278 ? -12.584 1.140 40.000 1.00 84.50 278 MET A O 1
ATOM 2297 N N . LYS A 1 279 ? -13.926 -0.656 40.248 1.00 82.50 279 LYS A N 1
ATOM 2298 C CA . LYS A 1 279 ? -14.628 -0.147 41.426 1.00 82.50 279 LYS A CA 1
ATOM 2299 C C . LYS A 1 279 ? -13.666 0.074 42.594 1.00 82.50 279 LYS A C 1
ATOM 2301 O O . LYS A 1 279 ? -13.724 1.121 43.231 1.00 82.50 279 LYS A O 1
ATOM 2306 N N . LYS A 1 280 ? -12.753 -0.874 42.849 1.00 83.00 280 LYS A N 1
ATOM 2307 C CA . LYS A 1 280 ? -11.702 -0.741 43.878 1.00 83.00 280 LYS A CA 1
ATOM 2308 C C . LYS A 1 280 ? -10.742 0.412 43.590 1.00 83.00 280 LYS A C 1
ATOM 2310 O O . LYS A 1 280 ? -10.279 1.056 44.522 1.00 83.00 280 LYS A O 1
ATOM 2315 N N . ALA A 1 281 ? -10.478 0.695 42.317 1.00 76.75 281 ALA A N 1
ATOM 2316 C CA . ALA A 1 281 ? -9.633 1.809 41.900 1.00 76.75 281 ALA A CA 1
ATOM 2317 C C . ALA A 1 281 ? -10.313 3.193 42.016 1.00 76.75 281 ALA A C 1
ATOM 2319 O O . ALA A 1 281 ? -9.677 4.199 41.708 1.00 76.75 281 ALA A O 1
ATOM 2320 N N . GLY A 1 282 ? -11.581 3.273 42.449 1.00 66.81 282 GLY A N 1
ATOM 2321 C CA . GLY A 1 282 ? -12.297 4.545 42.633 1.00 66.81 282 GLY A CA 1
ATOM 2322 C C . GLY A 1 282 ? -12.710 5.212 41.321 1.00 66.81 282 GLY A C 1
ATOM 2323 O O . GLY A 1 282 ? -12.902 6.423 41.254 1.00 66.81 282 GLY A O 1
ATOM 2324 N N . VAL A 1 283 ? -12.812 4.426 40.253 1.00 62.34 283 VAL A N 1
ATOM 2325 C CA . VAL A 1 283 ? -12.995 4.928 38.900 1.00 62.34 283 VAL A CA 1
ATOM 2326 C C . VAL A 1 283 ? -14.463 4.777 38.492 1.00 62.34 283 VAL A C 1
ATOM 2328 O O . VAL A 1 283 ? -14.869 3.724 38.003 1.00 62.34 283 VAL A O 1
ATOM 2331 N N . SER A 1 284 ? -15.278 5.815 38.698 1.00 57.16 284 SER A N 1
ATOM 2332 C CA . SER A 1 284 ? -16.702 5.798 38.327 1.00 57.16 284 SER A CA 1
ATOM 2333 C C . SER A 1 284 ? -17.092 6.996 37.455 1.00 57.16 284 SER A C 1
ATOM 2335 O O . SER A 1 284 ? -17.152 8.121 37.944 1.00 57.16 284 SER A O 1
ATOM 2337 N N . GLY A 1 285 ? -17.380 6.747 36.174 1.00 59.31 285 GLY A N 1
ATOM 2338 C CA . GLY A 1 285 ? -18.124 7.674 35.306 1.00 59.31 285 GLY A CA 1
ATOM 2339 C C . GLY A 1 285 ? -19.633 7.391 35.333 1.00 59.31 285 GLY A C 1
ATOM 2340 O O . GLY A 1 285 ? -20.074 6.455 36.003 1.00 59.31 285 GLY A O 1
ATOM 2341 N N . ASP A 1 286 ? -20.428 8.144 34.569 1.00 57.34 286 ASP A N 1
ATOM 2342 C CA . ASP A 1 286 ? -21.896 7.991 34.522 1.00 57.34 286 ASP A CA 1
ATOM 2343 C C . ASP A 1 286 ? -22.362 6.597 34.054 1.00 57.34 286 ASP A C 1
ATOM 2345 O O . ASP A 1 286 ? -23.307 6.036 34.616 1.00 57.34 286 ASP A O 1
ATOM 2349 N N . GLU A 1 287 ? -21.647 5.970 33.110 1.00 58.97 287 GLU A N 1
ATOM 2350 C CA . GLU A 1 287 ? -21.886 4.576 32.684 1.00 58.97 287 GLU A CA 1
ATOM 2351 C C . GLU A 1 287 ? -21.667 3.558 33.820 1.00 58.97 287 GLU A C 1
ATOM 2353 O O . GLU A 1 287 ? -22.250 2.470 33.821 1.00 58.97 287 GLU A O 1
ATOM 2358 N N . GLY A 1 288 ? -20.898 3.935 34.847 1.00 66.38 288 GLY A N 1
ATOM 2359 C CA . GLY A 1 288 ? -20.661 3.127 36.040 1.00 66.38 288 GLY A CA 1
ATOM 2360 C C . GLY A 1 288 ? -21.948 2.761 36.779 1.00 66.38 288 GLY A C 1
ATOM 2361 O O . GLY A 1 288 ? -22.018 1.680 37.359 1.00 66.38 288 GLY A O 1
ATOM 2362 N N . ARG A 1 289 ? -23.004 3.587 36.694 1.00 76.50 289 ARG A N 1
ATOM 2363 C CA . ARG A 1 289 ? -24.299 3.297 37.335 1.00 76.50 289 ARG A CA 1
ATOM 2364 C C . ARG A 1 289 ? -25.025 2.117 36.684 1.00 76.50 289 ARG A C 1
ATOM 2366 O O . ARG A 1 289 ? -25.666 1.342 37.392 1.00 76.50 289 ARG A O 1
ATOM 2373 N N . VAL A 1 290 ? -24.932 1.968 35.359 1.00 83.19 290 VAL A N 1
ATOM 2374 C CA . VAL A 1 290 ? -25.564 0.854 34.628 1.00 83.19 290 VAL A CA 1
ATOM 2375 C C . VAL A 1 290 ? -24.814 -0.444 34.921 1.00 83.19 290 VAL A C 1
ATOM 2377 O O . VAL A 1 290 ? -25.421 -1.432 35.343 1.00 83.19 290 VAL A O 1
ATOM 2380 N N . PHE A 1 291 ? -23.484 -0.419 34.799 1.00 87.62 291 PHE A N 1
ATOM 2381 C CA . PHE A 1 291 ? -22.638 -1.566 35.125 1.00 87.62 291 PHE A CA 1
ATOM 2382 C C . PHE A 1 291 ? -22.760 -1.986 36.596 1.00 87.62 291 PHE A C 1
ATOM 2384 O O . PHE A 1 291 ? -22.816 -3.178 36.890 1.00 87.62 291 PHE A O 1
ATOM 2391 N N . GLU A 1 292 ? -22.892 -1.041 37.531 1.00 88.31 292 GLU A N 1
ATOM 2392 C CA . GLU A 1 292 ? -23.071 -1.350 38.951 1.00 88.31 292 GLU A CA 1
ATOM 2393 C C . GLU A 1 292 ? -24.394 -2.071 39.238 1.00 88.31 292 GLU A C 1
ATOM 2395 O O . GLU A 1 292 ? -24.433 -2.985 40.069 1.00 88.31 292 GLU A O 1
ATOM 2400 N N . LYS A 1 293 ? -25.480 -1.718 38.537 1.00 88.12 293 LYS A N 1
ATOM 2401 C CA . LYS A 1 293 ? -26.762 -2.431 38.655 1.00 88.12 293 LYS A CA 1
ATOM 2402 C C . LYS A 1 293 ? -26.627 -3.886 38.207 1.00 88.12 293 LYS A C 1
ATOM 2404 O O . LYS A 1 293 ? -27.074 -4.770 38.941 1.00 88.12 293 LYS A O 1
ATOM 2409 N N . LEU A 1 294 ? -25.964 -4.131 37.074 1.00 90.38 294 LEU A N 1
ATOM 2410 C CA . LEU A 1 294 ? -25.690 -5.486 36.587 1.00 90.38 294 LEU A CA 1
ATOM 2411 C C . LEU A 1 294 ? -24.784 -6.263 37.554 1.00 90.38 294 LEU A C 1
ATOM 2413 O O . LEU A 1 294 ? -25.116 -7.374 37.963 1.00 90.38 294 LEU A O 1
ATOM 2417 N N . TYR A 1 295 ? -23.680 -5.654 37.991 1.00 90.62 295 TYR A N 1
ATOM 2418 C CA . TYR A 1 295 ? -22.736 -6.247 38.939 1.00 90.62 295 TYR A CA 1
ATOM 2419 C C . TYR A 1 295 ? -23.420 -6.676 40.245 1.00 90.62 295 TYR A C 1
ATOM 2421 O O . TYR A 1 295 ? -23.234 -7.797 40.723 1.00 90.62 295 TYR A O 1
ATOM 2429 N N . ASN A 1 296 ? -24.262 -5.810 40.816 1.00 89.31 296 ASN A N 1
ATOM 2430 C CA . ASN A 1 296 ? -24.991 -6.105 42.048 1.00 89.31 296 ASN A CA 1
ATOM 2431 C C . ASN A 1 296 ? -26.062 -7.188 41.857 1.00 89.31 296 ASN A C 1
ATOM 2433 O O . ASN A 1 296 ? -26.295 -7.968 42.782 1.00 89.31 296 ASN A O 1
ATOM 2437 N N . ALA A 1 297 ? -26.712 -7.254 40.691 1.00 89.06 297 ALA A N 1
ATOM 2438 C CA . ALA A 1 297 ? -27.650 -8.327 40.362 1.00 89.06 297 ALA A CA 1
ATOM 2439 C C . ALA A 1 297 ? -26.937 -9.688 40.303 1.00 89.06 297 ALA A C 1
ATOM 2441 O O . ALA A 1 297 ? -27.345 -10.625 40.990 1.00 89.06 297 ALA A O 1
ATOM 2442 N N . ILE A 1 298 ? -25.810 -9.773 39.586 1.00 90.25 298 ILE A N 1
ATOM 2443 C CA . ILE A 1 298 ? -25.006 -11.001 39.478 1.00 90.25 298 ILE A CA 1
ATOM 2444 C C . ILE A 1 298 ? -24.430 -11.408 40.842 1.00 90.25 298 ILE A C 1
ATOM 2446 O O . ILE A 1 298 ? -24.432 -12.587 41.199 1.00 90.25 298 ILE A O 1
ATOM 2450 N N . ARG A 1 299 ? -23.947 -10.450 41.644 1.00 89.50 299 ARG A N 1
ATOM 2451 C CA . ARG A 1 299 ? -23.408 -10.729 42.985 1.00 89.50 299 ARG A CA 1
ATOM 2452 C C . ARG A 1 299 ? -24.477 -11.270 43.937 1.00 89.50 299 ARG A C 1
ATOM 2454 O O . ARG A 1 299 ? -24.172 -12.172 44.712 1.00 89.50 299 ARG A O 1
ATOM 2461 N N . ARG A 1 300 ? -25.702 -10.727 43.895 1.00 87.62 300 ARG A N 1
ATOM 2462 C CA . ARG A 1 300 ? -26.845 -11.241 44.671 1.00 87.62 300 ARG A CA 1
ATOM 2463 C C . ARG A 1 300 ? -27.226 -12.647 44.220 1.00 87.62 300 ARG A C 1
ATOM 2465 O O . ARG A 1 300 ? -27.354 -13.520 45.070 1.00 87.62 300 ARG A O 1
ATOM 2472 N N . TYR A 1 301 ? -27.284 -12.875 42.907 1.00 87.81 301 TYR A N 1
ATOM 2473 C CA . TYR A 1 301 ? -27.535 -14.195 42.332 1.00 87.81 301 TYR A CA 1
ATOM 2474 C C . TYR A 1 301 ? -26.550 -15.251 42.862 1.00 87.81 301 TYR A C 1
ATOM 2476 O O . TYR A 1 301 ? -26.964 -16.258 43.433 1.00 87.81 301 TYR A O 1
ATOM 2484 N N . LYS A 1 302 ? -25.239 -14.963 42.812 1.00 86.38 302 LYS A N 1
ATOM 2485 C CA . LYS A 1 302 ? -24.185 -15.857 43.335 1.00 86.38 302 LYS A CA 1
ATOM 2486 C C . LYS A 1 302 ? -24.274 -16.147 44.840 1.00 86.38 302 LYS A C 1
ATOM 2488 O O . LYS A 1 302 ? -23.717 -17.144 45.280 1.00 86.38 302 LYS A O 1
ATOM 2493 N N . LYS A 1 303 ? -24.910 -15.277 45.635 1.00 82.00 303 LYS A N 1
ATOM 2494 C CA . LYS A 1 303 ? -25.027 -15.424 47.097 1.00 82.00 303 LYS A CA 1
ATOM 2495 C C . LYS A 1 303 ? -26.246 -16.239 47.550 1.00 82.00 303 LYS A C 1
ATOM 2497 O O . LYS A 1 303 ? -26.337 -16.509 48.741 1.00 82.00 303 LYS A O 1
ATOM 2502 N N . GLY A 1 304 ? -27.136 -16.650 46.642 1.00 71.19 304 GLY A N 1
ATOM 2503 C CA . GLY A 1 304 ? -28.208 -17.603 46.964 1.00 71.19 304 GLY A CA 1
ATOM 2504 C C . GLY A 1 304 ? -29.623 -17.169 46.580 1.00 71.19 304 GLY A C 1
ATOM 2505 O O . GLY A 1 304 ? -30.551 -17.425 47.339 1.00 71.19 304 GLY A O 1
ATOM 2506 N N . GLY A 1 305 ? -29.827 -16.510 45.435 1.00 70.38 305 GLY A N 1
ATOM 2507 C CA . GLY A 1 305 ? -31.179 -16.094 45.041 1.00 70.38 305 GLY A CA 1
ATOM 2508 C C . GLY A 1 305 ? -31.367 -15.792 43.557 1.00 70.38 305 GLY A C 1
ATOM 2509 O O . GLY A 1 305 ? -30.425 -15.831 42.777 1.00 70.38 305 GLY A O 1
ATOM 2510 N N . ARG A 1 306 ? -32.618 -15.489 43.182 1.00 76.81 306 ARG A N 1
ATOM 2511 C CA . ARG A 1 306 ? -33.105 -15.224 41.813 1.00 76.81 306 ARG A CA 1
ATOM 2512 C C . ARG A 1 306 ? -32.343 -14.066 41.142 1.00 76.81 306 ARG A C 1
ATOM 2514 O O . ARG A 1 306 ? -32.050 -13.056 41.780 1.00 76.81 306 ARG A O 1
ATOM 2521 N N . LEU A 1 307 ? -32.039 -14.194 39.848 1.00 84.62 307 LEU A N 1
ATOM 2522 C CA . LEU A 1 307 ? -31.392 -13.133 39.070 1.00 84.62 307 LEU A CA 1
ATOM 2523 C C . LEU A 1 307 ? -32.407 -12.022 38.743 1.00 84.62 307 LEU A C 1
ATOM 2525 O O . LEU A 1 307 ? -33.301 -12.215 37.924 1.00 84.62 307 LEU A O 1
ATOM 2529 N N . GLU A 1 308 ? -32.267 -10.853 39.370 1.00 85.88 308 GLU A N 1
ATOM 2530 C CA . GLU A 1 308 ? -33.135 -9.690 39.130 1.00 85.88 308 GLU A CA 1
ATOM 2531 C C . GLU A 1 308 ? -32.471 -8.656 38.213 1.00 85.88 308 GLU A C 1
ATOM 2533 O O . GLU A 1 308 ? -31.642 -7.855 38.653 1.00 85.88 308 GLU A O 1
ATOM 2538 N N . LEU A 1 309 ? -32.879 -8.625 36.942 1.00 89.88 309 LEU A N 1
ATOM 2539 C CA . LEU A 1 309 ? -32.343 -7.689 35.945 1.00 89.88 309 LEU A CA 1
ATOM 2540 C C . LEU A 1 309 ? -33.199 -6.434 35.729 1.00 89.88 309 LEU A C 1
ATOM 2542 O O . LEU A 1 309 ? -32.745 -5.521 35.046 1.00 89.88 309 LEU A O 1
ATOM 2546 N N . ALA A 1 310 ? -34.390 -6.325 36.330 1.00 86.31 310 ALA A N 1
ATOM 2547 C CA . ALA A 1 310 ? -35.318 -5.210 36.090 1.00 86.31 310 ALA A CA 1
ATOM 2548 C C . ALA A 1 310 ? -34.661 -3.825 36.264 1.00 86.31 310 ALA A C 1
ATOM 2550 O O . ALA A 1 310 ? -34.813 -2.941 35.421 1.00 86.31 310 ALA A O 1
ATOM 2551 N N . GLY A 1 311 ? -33.853 -3.655 37.318 1.00 84.81 311 GLY A N 1
ATOM 2552 C CA . GLY A 1 311 ? -33.127 -2.408 37.570 1.00 84.81 311 GLY A CA 1
ATOM 2553 C C . GLY A 1 311 ? -31.987 -2.122 36.583 1.00 84.81 311 GLY A C 1
ATOM 2554 O O . GLY A 1 311 ? -31.675 -0.957 36.351 1.00 84.81 311 GLY A O 1
ATOM 2555 N N . PHE A 1 312 ? -31.370 -3.155 36.002 1.00 88.38 312 PHE A N 1
ATOM 2556 C CA . PHE A 1 312 ? -30.380 -3.017 34.929 1.00 88.38 312 PHE A CA 1
ATOM 2557 C C . PHE A 1 312 ? -31.071 -2.644 33.611 1.00 88.38 312 PHE A C 1
ATOM 2559 O O . PHE A 1 312 ? -30.745 -1.623 33.012 1.00 88.38 312 PHE A O 1
ATOM 2566 N N . LEU A 1 313 ? -32.106 -3.396 33.237 1.00 88.94 313 LEU A N 1
ATOM 2567 C CA . LEU A 1 313 ? -32.889 -3.199 32.020 1.00 88.94 313 LEU A CA 1
ATOM 2568 C C . LEU A 1 313 ? -33.550 -1.810 31.949 1.00 88.94 313 LEU A C 1
ATOM 2570 O O . LEU A 1 313 ? -33.527 -1.175 30.896 1.00 88.94 313 LEU A O 1
ATOM 2574 N N . SER A 1 314 ? -34.082 -1.297 33.067 1.00 86.12 314 SER A N 1
ATOM 2575 C CA . SER A 1 314 ? -34.607 0.078 33.146 1.00 86.12 314 SER A CA 1
ATOM 2576 C C . SER A 1 314 ? -33.535 1.112 32.802 1.00 86.12 314 SER A C 1
ATOM 2578 O O . SER A 1 314 ? -33.778 2.040 32.034 1.00 86.12 314 SER A O 1
ATOM 2580 N N . LYS A 1 315 ? -32.318 0.932 33.328 1.00 84.12 315 LYS A N 1
ATOM 2581 C CA . LYS A 1 315 ? -31.210 1.862 33.095 1.00 84.12 315 LYS A CA 1
ATOM 2582 C C . LYS A 1 315 ? -30.659 1.790 31.677 1.00 84.12 315 LYS A C 1
ATOM 2584 O O . LYS A 1 315 ? -30.281 2.828 31.144 1.00 84.12 315 LYS A O 1
ATOM 2589 N N . CYS A 1 316 ? -30.689 0.622 31.039 1.00 84.81 316 CYS A N 1
ATOM 2590 C CA . CYS A 1 316 ? -30.371 0.515 29.617 1.00 84.81 316 CYS A CA 1
ATOM 2591 C C . CYS A 1 316 ? -31.333 1.349 28.750 1.00 84.81 316 CYS A C 1
ATOM 2593 O O . CYS A 1 316 ? -30.875 2.050 27.853 1.00 84.81 316 CYS A O 1
ATOM 2595 N N . LYS A 1 317 ? -32.644 1.356 29.054 1.00 80.81 317 LYS A N 1
ATOM 2596 C CA . LYS A 1 317 ? -33.637 2.181 28.330 1.00 80.81 317 LYS A CA 1
ATOM 2597 C C . LYS A 1 317 ? -33.454 3.687 28.535 1.00 80.81 317 LYS A C 1
ATOM 2599 O O . LYS A 1 317 ? -33.715 4.471 27.622 1.00 80.81 317 LYS A O 1
ATOM 2604 N N . GLU A 1 318 ? -33.045 4.094 29.735 1.00 77.62 318 GLU A N 1
ATOM 2605 C CA . GLU A 1 318 ? -32.745 5.497 30.052 1.00 77.62 318 GLU A CA 1
ATOM 2606 C C . GLU A 1 318 ? -31.460 5.975 29.347 1.00 77.62 318 GLU A C 1
ATOM 2608 O O . GLU A 1 318 ? -31.381 7.117 28.890 1.00 77.62 318 GLU A O 1
ATOM 2613 N N . GLY A 1 319 ? -30.465 5.095 29.204 1.00 64.69 319 GLY A N 1
ATOM 2614 C CA . GLY A 1 319 ? -29.182 5.363 28.554 1.00 64.69 319 GLY A CA 1
ATOM 2615 C C . GLY A 1 319 ? -29.256 5.374 27.026 1.00 64.69 319 GLY A C 1
ATOM 2616 O O . GLY A 1 319 ? -28.646 4.544 26.371 1.00 64.69 319 GLY A O 1
ATOM 2617 N N . ARG A 1 320 ? -29.973 6.315 26.406 1.00 58.75 320 ARG A N 1
ATOM 2618 C CA . ARG A 1 320 ? -30.153 6.314 24.935 1.00 58.75 320 ARG A CA 1
ATOM 2619 C C . ARG A 1 320 ? -28.897 6.622 24.106 1.00 58.75 320 ARG A C 1
ATOM 2621 O O . ARG A 1 320 ? -28.914 6.415 22.896 1.00 58.75 320 ARG A O 1
ATOM 2628 N N . ARG A 1 321 ? -27.814 7.137 24.700 1.00 63.94 321 ARG A N 1
ATOM 2629 C CA . ARG A 1 321 ? -26.582 7.462 23.957 1.00 63.94 321 ARG A CA 1
ATOM 2630 C C . ARG A 1 321 ? -25.604 6.291 23.990 1.00 63.94 321 ARG A C 1
ATOM 2632 O O . ARG A 1 321 ? -25.165 5.874 25.056 1.00 63.94 321 ARG A O 1
ATOM 2639 N N . LYS A 1 322 ? -25.239 5.799 22.803 1.00 69.62 322 LYS A N 1
ATOM 2640 C CA . LYS A 1 322 ? -24.077 4.929 22.601 1.00 69.62 322 LYS A CA 1
ATOM 2641 C C . LYS A 1 322 ? -22.824 5.702 23.025 1.00 69.62 322 LYS A C 1
ATOM 2643 O O . LYS A 1 322 ? -22.605 6.805 22.524 1.00 69.62 322 LYS A O 1
ATOM 2648 N N . GLY A 1 323 ? -22.041 5.149 23.952 1.00 68.94 323 GLY A N 1
ATOM 2649 C CA . GLY A 1 323 ? -20.753 5.730 24.335 1.00 68.94 323 GLY A CA 1
ATOM 2650 C C . GLY A 1 323 ? -19.855 5.899 23.106 1.00 68.94 323 GLY A C 1
ATOM 2651 O O . GLY A 1 323 ? -19.907 5.078 22.190 1.00 68.94 323 GLY A O 1
ATOM 2652 N N . MET A 1 324 ? -19.041 6.958 23.068 1.00 75.81 324 MET A N 1
ATOM 2653 C CA . MET A 1 324 ? -18.270 7.367 21.879 1.00 75.81 324 MET A CA 1
ATOM 2654 C C . MET A 1 324 ? -17.414 6.238 21.280 1.00 75.81 324 MET A C 1
ATOM 2656 O O . MET A 1 324 ? -17.296 6.121 20.060 1.00 75.81 324 MET A O 1
ATOM 2660 N N . LEU A 1 325 ? -16.851 5.388 22.140 1.00 82.56 325 LEU A N 1
ATOM 2661 C CA . LEU A 1 325 ? -16.004 4.253 21.765 1.00 82.56 325 LEU A CA 1
ATOM 2662 C C . LEU A 1 325 ? -16.698 2.900 21.943 1.00 82.56 325 LEU A C 1
ATOM 2664 O O . LEU A 1 325 ? -16.106 1.863 21.658 1.00 82.56 325 LEU A O 1
ATOM 2668 N N . SER A 1 326 ? -17.942 2.898 22.417 1.00 82.38 326 SER A N 1
ATOM 2669 C CA . SER A 1 326 ? -18.675 1.668 22.681 1.00 82.38 326 SER A CA 1
ATOM 2670 C C . SER A 1 326 ? -19.018 0.969 21.362 1.00 82.38 326 SER A C 1
ATOM 2672 O O . SER A 1 326 ? -19.644 1.596 20.502 1.00 82.38 326 SER A O 1
ATOM 2674 N N . PRO A 1 327 ? -18.664 -0.316 21.166 1.00 83.19 327 PRO A N 1
ATOM 2675 C CA . PRO A 1 327 ? -19.070 -1.055 19.972 1.00 83.19 327 PRO A CA 1
ATOM 2676 C C . PRO A 1 327 ? -20.593 -1.252 19.918 1.00 83.19 327 PRO A C 1
ATOM 2678 O O . PRO A 1 327 ? -21.173 -1.197 18.831 1.00 83.19 327 PRO A O 1
ATOM 2681 N N . TYR A 1 328 ? -21.252 -1.347 21.077 1.00 86.25 328 TYR A N 1
ATOM 2682 C CA . TYR A 1 328 ? -22.689 -1.611 21.218 1.00 86.25 328 TYR A CA 1
ATOM 2683 C C . TYR A 1 328 ? -23.395 -0.474 21.961 1.00 86.25 328 TYR A C 1
ATOM 2685 O O . TYR A 1 328 ? -22.830 0.164 22.851 1.00 86.25 328 TYR A O 1
ATOM 2693 N N . SER A 1 329 ? -24.629 -0.171 21.576 1.00 86.69 329 SER A N 1
ATOM 2694 C CA . SER A 1 329 ? -25.488 0.753 22.312 1.00 86.69 329 SER A CA 1
ATOM 2695 C C . SER A 1 329 ? -26.135 0.060 23.514 1.00 86.69 329 SER A C 1
ATOM 2697 O O . SER A 1 329 ? -26.233 -1.165 23.580 1.00 86.69 329 SER A O 1
ATOM 2699 N N . TRP A 1 330 ? -26.628 0.846 24.472 1.00 86.38 330 TRP A N 1
ATOM 2700 C CA . TRP A 1 330 ? -27.413 0.295 25.578 1.00 86.38 330 TRP A CA 1
ATOM 2701 C C . TRP A 1 330 ? -28.728 -0.336 25.120 1.00 86.38 330 TRP A C 1
ATOM 2703 O O . TRP A 1 330 ? -29.222 -1.232 25.799 1.00 86.38 330 TRP A O 1
ATOM 2713 N N . GLN A 1 331 ? -29.266 0.091 23.974 1.00 86.88 331 GLN A N 1
ATOM 2714 C CA . GLN A 1 331 ? -30.419 -0.551 23.353 1.00 86.88 331 GLN A CA 1
ATOM 2715 C C . GLN A 1 331 ? -30.052 -1.952 22.850 1.00 86.88 331 GLN A C 1
ATOM 2717 O O . GLN A 1 331 ? -30.743 -2.904 23.198 1.00 86.88 331 GLN A O 1
ATOM 2722 N N . ASP A 1 332 ? -28.917 -2.095 22.157 1.00 88.12 332 ASP A N 1
ATOM 2723 C CA . ASP A 1 332 ? -28.420 -3.403 21.701 1.00 88.12 332 ASP A CA 1
ATOM 2724 C C . ASP A 1 332 ? -28.227 -4.359 22.891 1.00 88.12 332 ASP A C 1
ATOM 2726 O O . ASP A 1 332 ? -28.625 -5.519 22.851 1.00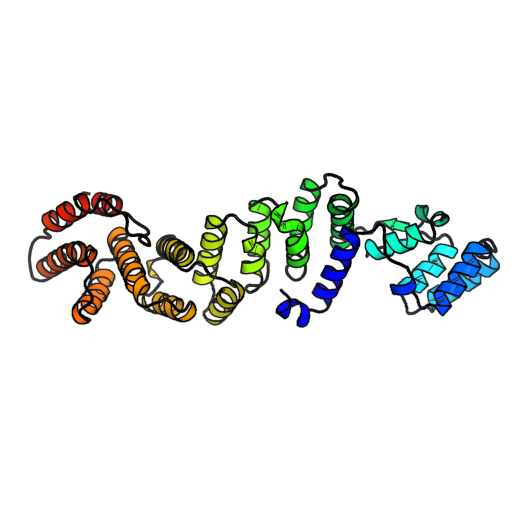 88.12 332 ASP A O 1
ATOM 2730 N N . ILE A 1 333 ? -27.658 -3.856 23.992 1.00 88.44 333 ILE A N 1
ATOM 2731 C CA . ILE A 1 333 ? -27.485 -4.627 25.230 1.00 88.44 333 ILE A CA 1
ATOM 2732 C C . ILE A 1 333 ? -28.836 -4.962 25.876 1.00 88.44 333 ILE A C 1
ATOM 2734 O O . ILE A 1 333 ? -29.025 -6.083 26.335 1.00 88.44 333 ILE A O 1
ATOM 2738 N N . TYR A 1 334 ? -29.787 -4.027 25.927 1.00 89.44 334 TYR A N 1
ATOM 2739 C CA . TYR A 1 334 ? -31.129 -4.298 26.449 1.00 89.44 334 TYR A CA 1
ATOM 2740 C C . TYR A 1 334 ? -31.800 -5.438 25.679 1.00 89.44 334 TYR A C 1
ATOM 2742 O O . TYR A 1 334 ? -32.368 -6.341 26.294 1.00 89.44 334 TYR A O 1
ATOM 2750 N N . ASP A 1 335 ? -31.697 -5.411 24.351 1.00 88.69 335 ASP A N 1
ATOM 2751 C CA . ASP A 1 335 ? -32.311 -6.404 23.479 1.00 88.69 335 ASP A CA 1
ATOM 2752 C C . ASP A 1 335 ? -31.734 -7.808 23.698 1.00 88.69 335 ASP A C 1
ATOM 2754 O O . ASP A 1 335 ? -32.491 -8.771 23.680 1.00 88.69 335 ASP A O 1
ATOM 2758 N N . VAL A 1 336 ? -30.447 -7.924 24.042 1.00 89.50 336 VAL A N 1
ATOM 2759 C CA . VAL A 1 336 ? -29.826 -9.210 24.404 1.00 89.50 336 VAL A CA 1
ATOM 2760 C C . VAL A 1 336 ? -30.316 -9.764 25.748 1.00 89.50 336 VAL A C 1
ATOM 2762 O O . VAL A 1 336 ? -30.271 -10.971 25.940 1.00 89.50 336 VAL A O 1
ATOM 2765 N N . TYR A 1 337 ? -30.734 -8.938 26.711 1.00 86.81 337 TYR A N 1
ATOM 2766 C CA . TYR A 1 337 ? -31.084 -9.394 28.075 1.00 86.81 337 TYR A CA 1
ATOM 2767 C C . TYR A 1 337 ? -32.589 -9.377 28.380 1.00 86.81 337 TYR A C 1
ATOM 2769 O O . TYR A 1 337 ? -32.991 -9.788 29.471 1.00 86.81 337 TYR A O 1
ATOM 2777 N N . LYS A 1 338 ? -33.415 -8.839 27.473 1.00 84.00 338 LYS A N 1
ATOM 2778 C CA . LYS A 1 338 ? -34.882 -8.917 27.573 1.00 84.00 338 LYS A CA 1
ATOM 2779 C C . LYS A 1 338 ? -35.417 -10.290 27.141 1.00 84.00 338 LYS A C 1
ATOM 2781 O O . LYS A 1 338 ? -36.517 -10.642 27.558 1.00 84.00 338 LYS A O 1
ATOM 2786 N N . GLU A 1 339 ? -34.659 -10.983 26.288 1.00 57.97 339 GLU A N 1
ATOM 2787 C CA . GLU A 1 339 ? -34.829 -12.390 25.899 1.00 57.97 339 GLU A CA 1
ATOM 2788 C C . GLU A 1 339 ? -34.229 -13.309 26.962 1.00 57.97 339 GLU A C 1
ATOM 2790 O O . GLU A 1 339 ? -34.918 -14.283 27.339 1.00 57.97 339 GLU A O 1
#

Foldseek 3Di:
DVVVCVVPVPLVVLLVLLVCLLPDLADACVVQDPPVLVVVLVCCLVVVVLVDPVLLVVLQVCLVVDPRPLSNVSSVLSNLAADEDPAQRSLSNCCVSRVVSNVSYDYDPDLSSVLSVVSSCCNPVVHPCLVVNLVRLLVDALSHSLSSCVVCLLSHDPVSLLSSLVHHDLLSNLVSLVSPDPLSSLLSLLLSLVPDDPVSVLSNLVSNPDDPPLSNLLSNLLSCLPPDVVVDDVVVVVVNCVSNVDDPVCVLLSLLLNLLSCLLVVVVVNNLVSLVVCVVVVHDDPSNLLSVLQNVQVVVVVVPDDRDCPSNLVVLVVQQDQRSSHNDHSVSSSVSPVD

Organism: Encephalitozoon hellem (NCBI:txid27973)

Secondary structure (DSSP, 8-state):
-HHHHHH-HHHHHHHHHHHHHTT-S---GGGTS-HHHHHHHHHHHHTTGGGSHHHHHHHHHHHHH---HHHHHHHHHHTT--EEES-HHHHHHHHHH-GGGGGGEEEP--HHHHHHHHHHHHHTS----HHHHHHHHTTS-HHHHHHHHHHHGGGS-HHHHHHHHHHS-TTTHHHHHTTS-HHHHHHHHHHHHHHS-HHHHHHHHHHT-S--HHHHHHHHHHHHHHS-GGG--HHHHHHHHHHTT--HHHHHHHHHHHHHHHHHTT-HHHHHHHHHHHHHTT---TTHHHHHHHHHHHHHHHTTS----HHHHHHHHH--SPPTT-SS-HHHHHHHHH-

Radius of gyration: 31.21 Å; chains: 1; bounding box: 68×31×91 Å

Sequence (339 aa):
MDGYLKEHPGSRTLADELSKLASTDGVDLSRYVDPENLELIDHIYAGRIYKSKDVRKVLRRIAGREGSRAEKIAYEMLCKRRIVFDNYLLKLSFVKRFRRFRRFLVDGNGIEYRMQMMLHKLLYLREDVIGEIEKEITKISGEKVWVYVGVLGNLLSRDVVIRIMDYVDIEVKPFVGSFLPKEDYYNKICCTILRSPSSEKVRIISSMGTIDKTQLYRSLLCAWFSDDVEKRRFSDFMELMKLVKVEKSMRMEIVNGYLSGLVYHRMLGEFMKLFEHMKKAGVSGDEGRVFEKLYNAIRRYKKGGRLELAGFLSKCKEGRRKGMLSPYSWQDIYDVYKE

pLDDT: mean 89.47, std 8.11, range [57.16, 97.56]